Protein AF-0000000084853365 (afdb_homodimer)

Foldseek 3Di:
DPPPPLVPVVFAADDDDFPDKDAQCPVCVVVQCVVPQQFWFKKKKAQQVPRFMDIAIANGRNVVSVCLVDLVNLVVDPFQVSVSCNVPHSRRIMMTGRDTDDSVCRVVVSVVCVVHHDGSRPDDDPPVPVVPVPPPVVVVPVVPPPPPD/DPPPPLVPVVFAADDDDFPDKDAQCPVCVVVQCVVPQQFWFKKKKAQQVPRFMDIAIANGRNVVSVCLVDLVNLVVDPFQVSVSCNVPHSRRIMMTGRDTDDSVCRVVVSVVCVVHHDGSRPDDDPPVVVPPPPPPVVVVPVVPPVPPD

Radius of gyration: 23.4 Å; Cα contacts (8 Å, |Δi|>4): 459; chains: 2; bounding box: 97×52×67 Å

Structure (mmCIF, N/CA/C/O backbone):
data_AF-0000000084853365-model_v1
#
loop_
_entity.id
_entity.type
_entity.pdbx_description
1 polymer 'GIY-YIG domain-containing protein'
#
loop_
_atom_site.group_PDB
_atom_site.id
_atom_site.type_symbol
_atom_site.label_atom_id
_atom_site.label_alt_id
_atom_site.label_comp_id
_atom_site.label_asym_id
_atom_site.label_entity_id
_atom_site.label_seq_id
_atom_site.pdbx_PDB_ins_code
_atom_site.Cartn_x
_atom_site.Cartn_y
_atom_site.Cartn_z
_atom_site.occupancy
_atom_site.B_iso_or_equiv
_atom_site.auth_seq_id
_atom_site.auth_comp_id
_atom_site.auth_asym_id
_atom_site.auth_atom_id
_atom_site.pdbx_PDB_model_num
ATOM 1 N N . PHE A 1 1 ? -9.852 2.051 -31.844 1 16.89 1 PHE A N 1
ATOM 2 C CA . PHE A 1 1 ? -8.836 1.372 -31.047 1 16.89 1 PHE A CA 1
ATOM 3 C C . PHE A 1 1 ? -8.891 1.826 -29.594 1 16.89 1 PHE A C 1
ATOM 5 O O . PHE A 1 1 ? -8.641 2.994 -29.297 1 16.89 1 PHE A O 1
ATOM 12 N N . ILE A 1 2 ? -9.75 1.473 -28.922 1 21.12 2 ILE A N 1
ATOM 13 C CA . ILE A 1 2 ? -10.039 1.914 -27.562 1 21.12 2 ILE A CA 1
ATOM 14 C C . ILE A 1 2 ? -8.859 1.576 -26.641 1 21.12 2 ILE A C 1
ATOM 16 O O . ILE A 1 2 ? -8.406 0.43 -26.609 1 21.12 2 ILE A O 1
ATOM 20 N N . PHE A 1 3 ? -7.875 2.42 -26.578 1 24.09 3 PHE A N 1
ATOM 21 C CA . PHE A 1 3 ? -6.691 2.283 -25.734 1 24.09 3 PHE A CA 1
ATOM 22 C C . PHE A 1 3 ? -7.074 1.836 -24.328 1 24.09 3 PHE A C 1
ATOM 24 O O . PHE A 1 3 ? -7.836 2.52 -23.641 1 24.09 3 PHE A O 1
ATOM 31 N N . THR A 1 4 ? -7.422 0.733 -24.156 1 30.56 4 THR A N 1
ATOM 32 C CA . THR A 1 4 ? -7.609 0.099 -22.859 1 30.56 4 THR A CA 1
ATOM 33 C C . THR A 1 4 ? -6.465 0.449 -21.906 1 30.56 4 THR A C 1
ATOM 35 O O . THR A 1 4 ? -5.293 0.259 -22.25 1 30.56 4 THR A O 1
ATOM 38 N N . ARG A 1 5 ? -6.414 1.559 -21.344 1 34.78 5 ARG A N 1
ATOM 39 C CA . ARG A 1 5 ? -5.383 2.164 -20.5 1 34.78 5 ARG A CA 1
ATOM 40 C C . ARG A 1 5 ? -4.816 1.148 -19.516 1 34.78 5 ARG A C 1
ATOM 42 O O . ARG A 1 5 ? -5.41 0.898 -18.469 1 34.78 5 ARG A O 1
ATOM 49 N N . THR A 1 6 ? -4.555 -0.039 -19.891 1 41.97 6 THR A N 1
ATOM 50 C CA . THR A 1 6 ? -3.699 -0.925 -19.109 1 41.97 6 THR A CA 1
ATOM 51 C C . THR A 1 6 ? -2.475 -0.177 -18.594 1 41.97 6 THR A C 1
ATOM 53 O O . THR A 1 6 ? -1.728 0.417 -19.375 1 41.97 6 THR A O 1
ATOM 56 N N . LEU A 1 7 ? -2.508 0.49 -17.484 1 50.28 7 LEU A N 1
ATOM 57 C CA . LEU A 1 7 ? -1.458 1.306 -16.875 1 50.28 7 LEU A CA 1
ATOM 58 C C . LEU A 1 7 ? -0.099 0.627 -17.016 1 50.28 7 LEU A C 1
ATOM 60 O O . LEU A 1 7 ? 0.366 -0.032 -16.078 1 50.28 7 LEU A O 1
ATOM 64 N N . TYR A 1 8 ? 0.061 0.04 -18.078 1 59.66 8 TYR A N 1
ATOM 65 C CA . TYR A 1 8 ? 1.423 -0.448 -18.25 1 59.66 8 TYR A CA 1
ATOM 66 C C . TYR A 1 8 ? 2.416 0.707 -18.297 1 59.66 8 TYR A C 1
ATOM 68 O O . TYR A 1 8 ? 2.225 1.674 -19.031 1 59.66 8 TYR A O 1
ATOM 76 N N . ARG A 1 9 ? 3.248 0.714 -17.344 1 72.62 9 ARG A N 1
ATOM 77 C CA . ARG A 1 9 ? 4.234 1.779 -17.188 1 72.62 9 ARG A CA 1
ATOM 78 C C . ARG A 1 9 ? 5.406 1.577 -18.141 1 72.62 9 ARG A C 1
ATOM 80 O O . ARG A 1 9 ? 6.254 2.459 -18.297 1 72.62 9 ARG A O 1
ATOM 87 N N . GLY A 1 10 ? 5.371 0.436 -18.922 1 81.81 10 GLY A N 1
ATOM 88 C CA . GLY A 1 10 ? 6.426 0.167 -19.891 1 81.81 10 GLY A CA 1
ATOM 89 C C . GLY A 1 10 ? 7.727 -0.274 -19.25 1 81.81 10 GLY A C 1
ATOM 90 O O . GLY A 1 10 ? 8.789 -0.173 -19.859 1 81.81 10 GLY A O 1
ATOM 91 N N . LEU A 1 11 ? 7.684 -0.7 -18.047 1 88.38 11 LEU A N 1
ATOM 92 C CA . LEU A 1 11 ? 8.852 -1.206 -17.328 1 88.38 11 LEU A CA 1
ATOM 93 C C . LEU A 1 11 ? 9.055 -2.693 -17.594 1 88.38 11 LEU A C 1
ATOM 95 O O . LEU A 1 11 ? 8.125 -3.381 -18.031 1 88.38 11 LEU A O 1
ATOM 99 N N . PRO A 1 12 ? 10.266 -3.094 -17.438 1 93.19 12 PRO A N 1
ATOM 100 C CA . PRO A 1 12 ? 10.508 -4.523 -17.656 1 93.19 12 PRO A CA 1
ATOM 101 C C . PRO A 1 12 ? 9.883 -5.398 -16.578 1 93.19 12 PRO A C 1
ATOM 103 O O . PRO A 1 12 ? 9.602 -4.922 -15.469 1 93.19 12 PRO A O 1
ATOM 106 N N . LYS A 1 13 ? 9.719 -6.66 -16.891 1 93.62 13 LYS A N 1
ATOM 107 C CA . LYS A 1 13 ? 9.336 -7.648 -15.883 1 93.62 13 LYS A CA 1
ATOM 108 C C . LYS A 1 13 ? 10.508 -7.996 -14.969 1 93.62 13 LYS A C 1
ATOM 110 O O . LYS A 1 13 ? 11.672 -7.941 -15.391 1 93.62 13 LYS A O 1
ATOM 115 N N . LEU A 1 14 ? 10.188 -8.359 -13.789 1 95.38 14 LEU A N 1
ATOM 116 C CA . LEU A 1 14 ? 11.234 -8.727 -12.844 1 95.38 14 LEU A CA 1
ATOM 117 C C . LEU A 1 14 ? 11.727 -10.148 -13.094 1 95.38 14 LEU A C 1
ATOM 119 O O . LEU A 1 14 ? 10.938 -11.102 -13.031 1 95.38 14 LEU A O 1
ATOM 123 N N . THR A 1 15 ? 12.953 -10.195 -13.469 1 93.12 15 THR A N 1
ATOM 124 C CA . THR A 1 15 ? 13.594 -11.492 -13.617 1 93.12 15 THR A CA 1
ATOM 125 C C . THR A 1 15 ? 14.664 -11.695 -12.547 1 93.12 15 THR A C 1
ATOM 127 O O . THR A 1 15 ? 15.719 -11.055 -12.586 1 93.12 15 THR A O 1
ATOM 130 N N . ILE A 1 16 ? 14.383 -12.383 -11.508 1 92.75 16 ILE A N 1
ATOM 131 C CA . ILE A 1 16 ? 15.32 -12.625 -10.414 1 92.75 16 ILE A CA 1
ATOM 132 C C . ILE A 1 16 ? 15.07 -14.008 -9.82 1 92.75 16 ILE A C 1
ATOM 134 O O . ILE A 1 16 ? 14.039 -14.633 -10.078 1 92.75 16 ILE A O 1
ATOM 138 N N . THR A 1 17 ? 16.062 -14.438 -9.117 1 96.44 17 THR A N 1
ATOM 139 C CA . THR A 1 17 ? 15.844 -15.602 -8.273 1 96.44 17 THR A CA 1
ATOM 140 C C . THR A 1 17 ? 15.289 -15.188 -6.914 1 96.44 17 THR A C 1
ATOM 142 O O . THR A 1 17 ? 15.977 -14.531 -6.133 1 96.44 17 THR A O 1
ATOM 145 N N . PRO A 1 18 ? 14.141 -15.562 -6.586 1 98.44 18 PRO A N 1
ATOM 146 C CA . PRO A 1 18 ? 13.57 -15.188 -5.289 1 98.44 18 PRO A CA 1
ATOM 147 C C . PRO A 1 18 ? 14.273 -15.883 -4.121 1 98.44 18 PRO A C 1
ATOM 149 O O . PRO A 1 18 ? 14.93 -16.906 -4.309 1 98.44 18 PRO A O 1
ATOM 152 N N . ALA A 1 19 ? 14.195 -15.312 -2.93 1 98.75 19 ALA A N 1
ATOM 153 C CA . ALA A 1 19 ? 14.75 -15.938 -1.73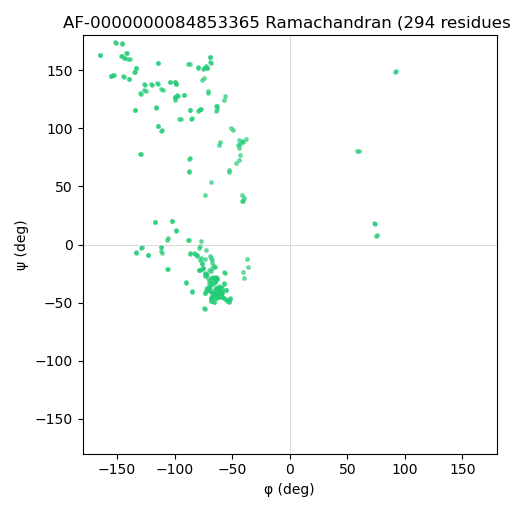 1 98.75 19 ALA A CA 1
ATOM 154 C C . ALA A 1 19 ? 14.086 -17.297 -1.465 1 98.75 19 ALA A C 1
ATOM 156 O O . ALA A 1 19 ? 14.758 -18.25 -1.095 1 98.75 19 ALA A O 1
ATOM 157 N N . VAL A 1 20 ? 12.781 -17.344 -1.597 1 98.75 20 VAL A N 1
ATOM 158 C CA . VAL A 1 20 ? 12.016 -18.578 -1.421 1 98.75 20 VAL A CA 1
ATOM 159 C C . VAL A 1 20 ? 10.844 -18.594 -2.4 1 98.75 20 VAL A C 1
ATOM 161 O O . VAL A 1 20 ? 10.25 -17.562 -2.691 1 98.75 20 VAL A O 1
ATOM 164 N N . SER A 1 21 ? 10.508 -19.75 -2.881 1 98.75 21 SER A N 1
ATOM 165 C CA . SER A 1 21 ? 9.359 -19.938 -3.77 1 98.75 21 SER A CA 1
ATOM 166 C C . SER A 1 21 ? 8.469 -21.078 -3.289 1 98.75 21 SER A C 1
ATOM 168 O O . SER A 1 21 ? 8.953 -22.156 -2.947 1 98.75 21 SER A O 1
ATOM 170 N N . TYR A 1 22 ? 7.188 -20.797 -3.201 1 98.88 22 TYR A N 1
ATOM 171 C CA . TYR A 1 22 ? 6.18 -21.797 -2.85 1 98.88 22 TYR A CA 1
ATOM 172 C C . TYR A 1 22 ? 5.227 -22.047 -4.012 1 98.88 22 TYR A C 1
ATOM 174 O O . TYR A 1 22 ? 4.32 -21.25 -4.262 1 98.88 22 TYR A O 1
ATOM 182 N N . LYS A 1 23 ? 5.473 -23.125 -4.664 1 98.06 23 LYS A N 1
ATOM 183 C CA . LYS A 1 23 ? 4.562 -23.5 -5.746 1 98.06 23 LYS A CA 1
ATOM 184 C C . LYS A 1 23 ? 3.25 -24.047 -5.199 1 98.06 23 LYS A C 1
ATOM 186 O O . LYS A 1 23 ? 3.242 -24.797 -4.223 1 98.06 23 LYS A O 1
ATOM 191 N N . ASN A 1 24 ? 2.105 -23.734 -5.879 1 98.69 24 ASN A N 1
ATOM 192 C CA . ASN A 1 24 ? 0.797 -24.156 -5.398 1 98.69 24 ASN A CA 1
ATOM 193 C C . ASN A 1 24 ? 0.521 -23.625 -3.99 1 98.69 24 ASN A C 1
ATOM 195 O O . ASN A 1 24 ? 0.655 -24.359 -3.012 1 98.69 24 ASN A O 1
ATOM 199 N N . ALA A 1 25 ? 0.117 -22.406 -3.871 1 98.81 25 ALA A N 1
ATOM 200 C CA . ALA A 1 25 ? -0.01 -21.688 -2.609 1 98.81 25 ALA A CA 1
ATOM 201 C C . ALA A 1 25 ? -1.14 -22.25 -1.758 1 98.81 25 ALA A C 1
ATOM 203 O O . ALA A 1 25 ? -1.281 -21.906 -0.584 1 98.81 25 ALA A O 1
ATOM 204 N N . LYS A 1 26 ? -1.938 -23.125 -2.348 1 98.81 26 LYS A N 1
ATOM 205 C CA . LYS A 1 26 ? -2.969 -23.797 -1.563 1 98.81 26 LYS A CA 1
ATOM 206 C C . LYS A 1 26 ? -2.363 -24.875 -0.663 1 98.81 26 LYS A C 1
ATOM 208 O O . LYS A 1 26 ? -2.547 -24.844 0.556 1 98.81 26 LYS A O 1
ATOM 213 N N . ILE A 1 27 ? -1.62 -25.797 -1.188 1 98.75 27 ILE A N 1
ATOM 214 C CA . ILE A 1 27 ? -1.099 -26.938 -0.432 1 98.75 27 ILE A CA 1
ATOM 215 C C . ILE A 1 27 ? 0.021 -26.469 0.495 1 98.75 27 ILE A C 1
ATOM 217 O O . ILE A 1 27 ? 0.234 -27.047 1.562 1 98.75 27 ILE A O 1
ATOM 221 N N . ASN A 1 28 ? 0.715 -25.344 0.14 1 98.81 28 ASN A N 1
ATOM 222 C CA . ASN A 1 28 ? 1.853 -24.891 0.928 1 98.81 28 ASN A CA 1
ATOM 223 C C . ASN A 1 28 ? 1.453 -23.766 1.887 1 98.81 28 ASN A C 1
ATOM 225 O O . ASN A 1 28 ? 2.314 -23.078 2.428 1 98.81 28 ASN A O 1
ATOM 229 N N . LYS A 1 29 ? 0.183 -23.562 2.053 1 98.75 29 LYS A N 1
ATOM 230 C CA . LYS A 1 29 ? -0.298 -22.5 2.926 1 98.75 29 LYS A CA 1
ATOM 231 C C . LYS A 1 29 ? 0.339 -22.594 4.309 1 98.75 29 LYS A C 1
ATOM 233 O O . LYS A 1 29 ? 0.881 -21.609 4.816 1 98.75 29 LYS A O 1
ATOM 238 N N . SER A 1 30 ? 0.306 -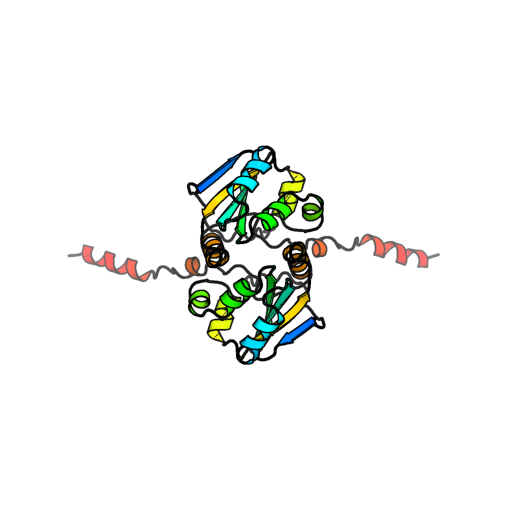23.766 4.859 1 98.62 30 SER A N 1
ATOM 239 C CA . SER A 1 30 ? 0.821 -23.953 6.211 1 98.62 30 SER A CA 1
ATOM 240 C C . SER A 1 30 ? 2.311 -23.625 6.285 1 98.62 30 SER A C 1
ATOM 242 O O . SER A 1 30 ? 2.77 -23.016 7.246 1 98.62 30 SER A O 1
ATOM 244 N N . LEU A 1 31 ? 3.018 -24.062 5.301 1 98.69 31 LEU A N 1
ATOM 245 C CA . LEU A 1 31 ? 4.457 -23.828 5.246 1 98.69 31 LEU A CA 1
ATOM 246 C C . LEU A 1 31 ? 4.754 -22.328 5.074 1 98.69 31 LEU A C 1
ATOM 248 O O . LEU A 1 31 ? 5.688 -21.812 5.684 1 98.69 31 LEU A O 1
ATOM 252 N N . ILE A 1 32 ? 4.004 -21.672 4.246 1 98.81 32 ILE A N 1
ATOM 253 C CA . ILE A 1 32 ? 4.152 -20.234 4.02 1 98.81 32 ILE A CA 1
ATOM 254 C C . ILE A 1 32 ? 4.02 -19.484 5.348 1 98.81 32 ILE A C 1
ATOM 256 O O . ILE A 1 32 ? 4.852 -18.641 5.672 1 98.81 32 ILE A O 1
ATOM 260 N N . PHE A 1 33 ? 3.002 -19.844 6.121 1 98.62 33 PHE A N 1
ATOM 261 C CA . PHE A 1 33 ? 2.777 -19.203 7.406 1 98.62 33 PHE A CA 1
ATOM 262 C C . PHE A 1 33 ? 3.887 -19.562 8.391 1 98.62 33 PHE A C 1
ATOM 264 O O . PHE A 1 33 ? 4.477 -18.672 9.008 1 98.62 33 PHE A O 1
ATOM 271 N N . LYS A 1 34 ? 4.18 -20.797 8.484 1 98.44 34 LYS A N 1
ATOM 272 C CA . LYS A 1 34 ? 5.156 -21.281 9.453 1 98.44 34 LYS A CA 1
ATOM 273 C C . LYS A 1 34 ? 6.52 -20.625 9.227 1 98.44 34 LYS A C 1
ATOM 275 O O . LYS A 1 34 ? 7.172 -20.188 10.18 1 98.44 34 LYS A O 1
ATOM 280 N N . ASP A 1 35 ? 6.898 -20.484 7.996 1 98.44 35 ASP A N 1
ATOM 281 C CA . ASP A 1 35 ? 8.234 -20.031 7.648 1 98.44 35 ASP A CA 1
ATOM 282 C C . ASP A 1 35 ? 8.359 -18.516 7.824 1 98.44 35 ASP A C 1
ATOM 284 O O . ASP A 1 35 ? 9.461 -17.984 7.977 1 98.44 35 ASP A O 1
ATOM 288 N N . ASN A 1 36 ? 7.145 -17.781 7.809 1 98.19 36 ASN A N 1
ATOM 289 C CA . ASN A 1 36 ? 7.305 -16.359 7.523 1 98.19 36 ASN A CA 1
ATOM 290 C C . ASN A 1 36 ? 6.508 -15.508 8.5 1 98.19 36 ASN A C 1
ATOM 292 O O . ASN A 1 36 ? 6.637 -14.281 8.5 1 98.19 36 ASN A O 1
ATOM 296 N N . LYS A 1 37 ? 5.711 -15.984 9.359 1 96.06 37 LYS A N 1
ATOM 297 C CA . LYS A 1 37 ? 4.688 -15.266 10.109 1 96.06 37 LYS A CA 1
ATOM 298 C C . LYS A 1 37 ? 5.289 -14.117 10.906 1 96.06 37 LYS A C 1
ATOM 300 O O . LYS A 1 37 ? 4.602 -13.141 11.211 1 96.06 37 LYS A O 1
ATOM 305 N N . ASP A 1 38 ? 6.598 -14.094 11.281 1 95.81 38 ASP A N 1
ATOM 306 C CA . ASP A 1 38 ? 7.199 -13.047 12.102 1 95.81 38 ASP A CA 1
ATOM 307 C C . ASP A 1 38 ? 8.281 -12.305 11.336 1 95.81 38 ASP A C 1
ATOM 309 O O . ASP A 1 38 ? 9.172 -11.695 11.938 1 95.81 38 ASP A O 1
ATOM 313 N N . LYS A 1 39 ? 8.25 -12.398 10.055 1 97.44 39 LYS A N 1
ATOM 314 C CA . LYS A 1 39 ? 9.305 -11.805 9.234 1 97.44 39 LYS A CA 1
ATOM 315 C C . LYS A 1 39 ? 8.758 -10.672 8.367 1 97.44 39 LYS A C 1
ATOM 317 O O . LYS A 1 39 ? 7.543 -10.539 8.211 1 97.44 39 LYS A O 1
ATOM 322 N N . ALA A 1 40 ? 9.633 -9.805 7.996 1 97.19 40 ALA A N 1
ATOM 323 C CA . ALA A 1 40 ? 9.344 -8.766 7.008 1 97.19 40 ALA A CA 1
ATOM 324 C C . ALA A 1 40 ? 9.977 -9.109 5.66 1 97.19 40 ALA A C 1
ATOM 326 O O . ALA A 1 40 ? 11.102 -9.609 5.602 1 97.19 40 ALA A O 1
ATOM 327 N N . PHE A 1 41 ? 9.211 -8.836 4.566 1 98.56 41 PHE A N 1
ATOM 328 C CA . PHE A 1 41 ? 9.734 -9.219 3.262 1 98.56 41 PHE A CA 1
ATOM 329 C C . PHE A 1 41 ? 8.961 -8.523 2.145 1 98.56 41 PHE A C 1
ATOM 331 O O . PHE A 1 41 ? 7.879 -7.988 2.377 1 98.56 41 PHE A O 1
ATOM 338 N N . VAL A 1 42 ? 9.547 -8.516 1.013 1 98.5 42 VAL A N 1
ATOM 339 C CA . VAL A 1 42 ? 8.898 -8.195 -0.255 1 98.5 42 VAL A CA 1
ATOM 340 C C . VAL A 1 42 ? 8.531 -9.484 -0.99 1 98.5 42 VAL A C 1
ATOM 342 O O . VAL A 1 42 ? 9.328 -10.422 -1.033 1 98.5 42 VAL A O 1
ATOM 345 N N . TYR A 1 43 ? 7.348 -9.453 -1.555 1 98.81 43 TYR A N 1
ATOM 346 C CA . TYR A 1 43 ? 6.855 -10.711 -2.107 1 98.81 43 TYR A CA 1
ATOM 347 C C . TYR A 1 43 ? 6.102 -10.477 -3.412 1 98.81 43 TYR A C 1
ATOM 349 O O . TYR A 1 43 ? 5.754 -9.344 -3.738 1 98.81 43 TYR A O 1
ATOM 357 N N . ARG A 1 44 ? 5.902 -11.555 -4.117 1 98.56 44 ARG A N 1
ATOM 358 C CA . ARG A 1 44 ? 5.012 -11.484 -5.27 1 98.56 44 ARG A CA 1
ATOM 359 C C . ARG A 1 44 ? 4.137 -12.727 -5.359 1 98.56 44 ARG A C 1
ATOM 361 O O . ARG A 1 44 ? 4.531 -13.805 -4.918 1 98.56 44 ARG A O 1
ATOM 368 N N . TRP A 1 45 ? 2.916 -12.531 -5.754 1 98.75 45 TRP A N 1
ATOM 369 C CA . TRP A 1 45 ? 2 -13.57 -6.227 1 98.75 45 TRP A CA 1
ATOM 370 C C . TRP A 1 45 ? 2.09 -13.719 -7.742 1 98.75 45 TRP A C 1
ATOM 372 O O . TRP A 1 45 ? 2.023 -12.734 -8.477 1 98.75 45 TRP A O 1
ATOM 382 N N . ILE A 1 46 ? 2.279 -14.906 -8.211 1 98.69 46 ILE A N 1
ATOM 383 C CA . ILE A 1 46 ? 2.35 -15.18 -9.641 1 98.69 46 ILE A CA 1
ATOM 384 C C . ILE A 1 46 ? 1.186 -16.078 -10.055 1 98.69 46 ILE A C 1
ATOM 386 O O . ILE A 1 46 ? 1.027 -17.172 -9.531 1 98.69 46 ILE A O 1
ATOM 390 N N . ASN A 1 47 ? 0.369 -15.539 -10.914 1 98.81 47 ASN A N 1
ATOM 391 C CA . ASN A 1 47 ? -0.716 -16.328 -11.492 1 98.81 47 ASN A CA 1
ATOM 392 C C . ASN A 1 47 ? -0.21 -17.266 -12.586 1 98.81 47 ASN A C 1
ATOM 394 O O . ASN A 1 47 ? 0.235 -16.812 -13.641 1 98.81 47 ASN A O 1
ATOM 398 N N . MET A 1 48 ? -0.35 -18.469 -12.359 1 98.69 48 MET A N 1
ATOM 399 C CA . MET A 1 48 ? 0.239 -19.453 -13.266 1 98.69 48 MET A CA 1
ATOM 400 C C . MET A 1 48 ? -0.667 -19.688 -14.461 1 98.69 48 MET A C 1
ATOM 402 O O . MET A 1 48 ? -0.27 -20.359 -15.422 1 98.69 48 MET A O 1
ATOM 406 N N . ILE A 1 49 ? -1.837 -19.141 -14.438 1 98.62 49 ILE A N 1
ATOM 407 C CA . ILE A 1 49 ? -2.777 -19.281 -15.539 1 98.62 49 ILE A CA 1
ATOM 408 C C . ILE A 1 49 ? -2.494 -18.234 -16.609 1 98.62 49 ILE A C 1
ATOM 410 O O . ILE A 1 49 ? -2.471 -18.531 -17.797 1 98.62 49 ILE A O 1
ATOM 414 N N . ASN A 1 50 ? -2.178 -16.984 -16.219 1 97.88 50 ASN A N 1
ATOM 415 C CA . ASN A 1 50 ? -2.033 -15.898 -17.203 1 97.88 50 ASN A CA 1
ATOM 416 C C . ASN A 1 50 ? -0.703 -15.172 -17.031 1 97.88 50 ASN A C 1
ATOM 418 O O . ASN A 1 50 ? -0.445 -14.18 -17.719 1 97.88 50 ASN A O 1
ATOM 422 N N . ALA A 1 51 ? 0.084 -15.555 -16.047 1 97.31 51 ALA A N 1
ATOM 423 C CA . ALA A 1 51 ? 1.453 -15.102 -15.828 1 97.31 51 ALA A CA 1
ATOM 424 C C . ALA A 1 51 ? 1.473 -13.68 -15.273 1 97.31 51 ALA A C 1
ATOM 426 O O . ALA A 1 51 ? 2.537 -13.062 -15.148 1 97.31 51 ALA A O 1
ATOM 427 N N . LYS A 1 52 ? 0.298 -13.164 -14.938 1 97.38 52 LYS A N 1
ATOM 428 C CA . LYS A 1 52 ? 0.26 -11.852 -14.305 1 97.38 52 LYS A CA 1
ATOM 429 C C . LYS A 1 52 ? 0.766 -11.914 -12.867 1 97.38 52 LYS A C 1
ATOM 431 O O . LYS A 1 52 ? 0.671 -12.961 -12.219 1 97.38 52 LYS A O 1
ATOM 436 N N . GLU A 1 53 ? 1.304 -10.734 -12.406 1 97.88 53 GLU A N 1
ATOM 437 C CA . GLU A 1 53 ? 1.947 -10.758 -11.094 1 97.88 53 GLU A CA 1
ATOM 438 C C . GLU A 1 53 ? 1.493 -9.578 -10.234 1 97.88 53 GLU A C 1
ATOM 440 O O . GLU A 1 53 ? 1.121 -8.523 -10.766 1 97.88 53 GLU A O 1
ATOM 445 N N . TYR A 1 54 ? 1.557 -9.875 -8.961 1 97.62 54 TYR A N 1
ATOM 446 C CA . TYR A 1 54 ? 1.353 -8.844 -7.945 1 97.62 54 TYR A CA 1
ATOM 447 C C . TYR A 1 54 ? 2.582 -8.703 -7.059 1 97.62 54 TYR A C 1
ATOM 449 O O . TYR A 1 54 ? 3.184 -9.695 -6.656 1 97.62 54 TYR A O 1
ATOM 457 N N . LEU A 1 55 ? 2.928 -7.477 -6.781 1 97.62 55 LEU A N 1
ATOM 458 C CA . LEU A 1 55 ? 4.012 -7.16 -5.855 1 97.62 55 LEU A CA 1
ATOM 459 C C . LEU A 1 55 ? 3.469 -6.543 -4.574 1 97.62 55 LEU A C 1
ATOM 461 O O . LEU A 1 55 ? 2.619 -5.648 -4.621 1 97.62 55 LEU A O 1
ATOM 465 N N . GLY A 1 56 ? 3.963 -7.051 -3.434 1 96.5 56 GLY A N 1
ATOM 466 C CA . GLY A 1 56 ? 3.662 -6.453 -2.141 1 96.5 56 GLY A CA 1
ATOM 467 C C . GLY A 1 56 ? 4.812 -6.551 -1.157 1 96.5 56 GLY A C 1
ATOM 468 O O . GLY A 1 56 ? 5.867 -7.102 -1.478 1 96.5 56 GLY A O 1
ATOM 469 N N . SER A 1 57 ? 4.633 -5.879 -0.033 1 96.31 57 SER A N 1
ATOM 470 C CA . SER A 1 57 ? 5.539 -6.004 1.104 1 96.31 57 SER A CA 1
ATOM 471 C C . SER A 1 57 ? 4.77 -6.043 2.422 1 96.31 57 SER A C 1
ATOM 473 O O . SER A 1 57 ? 3.588 -5.699 2.467 1 96.31 57 SER A O 1
ATOM 475 N N . THR A 1 58 ? 5.43 -6.566 3.416 1 94.38 58 THR A N 1
ATOM 476 C CA . THR A 1 58 ? 4.797 -6.605 4.727 1 94.38 58 THR A CA 1
ATOM 477 C C . THR A 1 58 ? 5.844 -6.598 5.836 1 94.38 58 THR A C 1
ATOM 479 O O . THR A 1 58 ? 6.953 -7.105 5.656 1 94.38 58 THR A O 1
ATOM 482 N N . SER A 1 59 ? 5.473 -5.945 6.926 1 91.75 59 SER A N 1
ATOM 483 C CA . SER A 1 59 ? 6.199 -6.039 8.188 1 91.75 59 SER A CA 1
ATOM 484 C C . SER A 1 59 ? 5.375 -6.762 9.25 1 91.75 59 SER A C 1
ATOM 486 O O . SER A 1 59 ? 5.789 -6.859 10.406 1 91.75 59 SER A O 1
ATOM 488 N N . ASN A 1 60 ? 4.254 -7.121 8.93 1 88.5 60 ASN A N 1
ATOM 489 C CA . ASN A 1 60 ? 3.324 -7.941 9.703 1 88.5 60 ASN A CA 1
ATOM 490 C C . ASN A 1 60 ? 2.777 -9.102 8.867 1 88.5 60 ASN A C 1
ATOM 492 O O . ASN A 1 60 ? 1.611 -9.086 8.469 1 88.5 60 ASN A O 1
ATOM 496 N N . ALA A 1 61 ? 3.59 -10.094 8.734 1 95 61 ALA A N 1
ATOM 497 C CA . ALA A 1 61 ? 3.344 -11.141 7.742 1 95 61 ALA A CA 1
ATOM 498 C C . ALA A 1 61 ? 2.107 -11.953 8.102 1 95 61 ALA A C 1
ATOM 500 O O . ALA A 1 61 ? 1.287 -12.273 7.238 1 95 61 ALA A O 1
ATOM 501 N N . LYS A 1 62 ? 2.027 -12.305 9.383 1 94.69 62 LYS A N 1
ATOM 502 C CA . LYS A 1 62 ? 0.892 -13.125 9.805 1 94.69 62 LYS A CA 1
ATOM 503 C C . LYS A 1 62 ? -0.429 -12.477 9.398 1 94.69 62 LYS A C 1
ATOM 505 O O . LYS A 1 62 ? -1.285 -13.125 8.797 1 94.69 62 LYS A O 1
ATOM 510 N N . LYS A 1 63 ? -0.596 -11.258 9.648 1 91.69 63 LYS A N 1
ATOM 511 C CA . LYS A 1 63 ? -1.814 -10.523 9.328 1 91.69 63 LYS A CA 1
ATOM 512 C C . LYS A 1 63 ? -2.004 -10.398 7.82 1 91.69 63 LYS A C 1
ATOM 514 O O . LYS A 1 63 ? -3.105 -10.617 7.309 1 91.69 63 LYS A O 1
ATOM 519 N N . ARG A 1 64 ? -0.959 -10.055 7.125 1 93.44 64 ARG A N 1
ATOM 520 C CA . ARG A 1 64 ? -1.028 -9.867 5.68 1 93.44 64 ARG A CA 1
ATOM 521 C C . ARG A 1 64 ? -1.391 -11.172 4.973 1 93.44 64 ARG A C 1
ATOM 523 O O . ARG A 1 64 ? -2.258 -11.188 4.098 1 93.44 64 ARG A O 1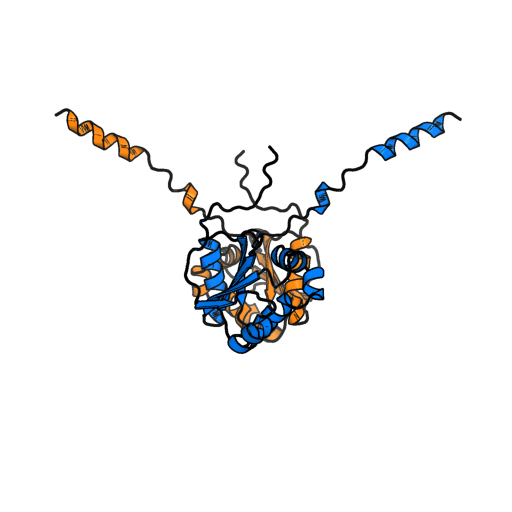
ATOM 530 N N . LEU A 1 65 ? -0.746 -12.258 5.359 1 97.19 65 LEU A N 1
ATOM 531 C CA . LEU A 1 65 ? -1.024 -13.555 4.754 1 97.19 65 LEU A CA 1
ATOM 532 C C . LEU A 1 65 ? -2.463 -13.984 5.023 1 97.19 65 LEU A C 1
ATOM 534 O O . LEU A 1 65 ? -3.123 -14.547 4.148 1 97.19 65 LEU A O 1
ATOM 538 N N . ASN A 1 66 ? -2.951 -13.711 6.164 1 96.06 66 ASN A N 1
ATOM 539 C CA . ASN A 1 66 ? -4.332 -14.031 6.5 1 96.06 66 ASN A CA 1
ATOM 540 C C . ASN A 1 66 ? -5.316 -13.359 5.551 1 96.06 66 ASN A C 1
ATOM 542 O O . ASN A 1 66 ? -6.34 -13.938 5.191 1 96.06 66 ASN A O 1
ATOM 546 N N . THR A 1 67 ? -5.051 -12.172 5.137 1 94.31 67 THR A N 1
ATOM 547 C CA . THR A 1 67 ? -5.93 -11.453 4.223 1 94.31 67 THR A CA 1
ATOM 548 C C . THR A 1 67 ? -6.051 -12.195 2.896 1 94.31 67 THR A C 1
ATOM 550 O O . THR A 1 67 ? -7.148 -12.312 2.342 1 94.31 67 THR A O 1
ATOM 553 N N . TYR A 1 68 ? -4.965 -12.766 2.457 1 97.44 68 TYR A N 1
ATOM 554 C CA . TYR A 1 68 ? -4.949 -13.453 1.169 1 97.44 68 TYR A CA 1
ATOM 555 C C . TYR A 1 68 ? -5.695 -14.773 1.248 1 97.44 68 TYR A C 1
ATOM 557 O O . TYR A 1 68 ? -6.152 -15.305 0.23 1 97.44 68 TYR A O 1
ATOM 565 N N . TYR A 1 69 ? -5.777 -15.297 2.412 1 98.12 69 TYR A N 1
ATOM 566 C CA . TYR A 1 69 ? -6.359 -16.625 2.535 1 98.12 69 TYR A CA 1
ATOM 567 C C . TYR A 1 69 ? -7.754 -16.547 3.145 1 98.12 69 TYR A C 1
ATOM 569 O O . TYR A 1 69 ? -8.383 -17.578 3.408 1 98.12 69 TYR A O 1
ATOM 577 N N . ASN A 1 70 ? -8.234 -15.406 3.371 1 96.75 70 ASN A N 1
ATOM 578 C CA . ASN A 1 70 ? -9.602 -15.188 3.836 1 96.75 70 ASN A CA 1
ATOM 579 C C . ASN A 1 70 ? -10.555 -14.906 2.674 1 96.75 70 ASN A C 1
ATOM 581 O O . ASN A 1 70 ? -10.531 -13.812 2.105 1 96.75 70 ASN A O 1
ATOM 585 N N . LEU A 1 71 ? -11.398 -15.836 2.352 1 96.25 71 LEU A N 1
ATOM 586 C CA . LEU A 1 71 ? -12.266 -15.758 1.18 1 96.25 71 LEU A CA 1
ATOM 587 C C . LEU A 1 71 ? -13.242 -14.594 1.302 1 96.25 71 LEU A C 1
ATOM 589 O O . LEU A 1 71 ? -13.586 -13.953 0.302 1 96.25 71 LEU A O 1
ATOM 593 N N . LYS A 1 72 ? -13.703 -14.359 2.455 1 95.25 72 LYS A N 1
ATOM 594 C CA . LYS A 1 72 ? -14.609 -13.234 2.674 1 95.25 72 LYS A CA 1
ATOM 595 C C . LYS A 1 72 ? -13.93 -11.906 2.361 1 95.25 72 LYS A C 1
ATOM 597 O O . LYS A 1 72 ? -14.508 -11.047 1.696 1 95.25 72 LYS A O 1
ATOM 602 N N . THR A 1 73 ? -12.75 -11.836 2.83 1 94.31 73 THR A N 1
ATOM 603 C CA . THR A 1 73 ? -11.961 -10.633 2.568 1 94.31 73 THR A CA 1
ATOM 604 C C . THR A 1 73 ? -11.711 -10.469 1.073 1 94.31 73 THR A C 1
ATOM 606 O O . THR A 1 73 ? -11.898 -9.383 0.525 1 94.31 73 THR A O 1
ATOM 609 N N . LEU A 1 74 ? -11.375 -11.547 0.422 1 96.06 74 LEU A N 1
ATOM 610 C CA . LEU A 1 74 ? -11.094 -11.516 -1.009 1 96.06 74 LEU A CA 1
ATOM 611 C C . LEU A 1 74 ? -12.328 -11.07 -1.792 1 96.06 74 LEU A C 1
ATOM 613 O O . LEU A 1 74 ? -12.211 -10.336 -2.777 1 96.06 74 LEU A O 1
ATOM 617 N N . GLY A 1 75 ? -13.406 -11.461 -1.395 1 95.69 75 GLY A N 1
ATOM 618 C CA . GLY A 1 75 ? -14.641 -11.148 -2.094 1 95.69 75 GLY A CA 1
ATOM 619 C C . GLY A 1 75 ? -15.148 -9.75 -1.812 1 95.69 75 GLY A C 1
ATOM 620 O O . GLY A 1 75 ? -15.898 -9.18 -2.615 1 95.69 75 GLY A O 1
ATOM 621 N N . LYS A 1 76 ? -14.742 -9.203 -0.738 1 94.31 76 LYS A N 1
ATOM 622 C CA . LYS A 1 76 ? -15.258 -7.918 -0.278 1 94.31 76 LYS A CA 1
ATOM 623 C C . LYS A 1 76 ? -14.43 -6.766 -0.834 1 94.31 76 LYS A C 1
ATOM 625 O O . LYS A 1 76 ? -14.961 -5.699 -1.144 1 94.31 76 LYS A O 1
ATOM 630 N N . ILE A 1 77 ? -13.164 -7.023 -1.006 1 92.25 77 ILE A N 1
ATOM 631 C CA . ILE A 1 77 ? -12.227 -5.969 -1.397 1 92.25 77 ILE A CA 1
ATOM 632 C C . ILE A 1 77 ? -11.969 -6.043 -2.9 1 92.25 77 ILE A C 1
ATOM 634 O O . ILE A 1 77 ? -11.609 -7.102 -3.422 1 92.25 77 ILE A O 1
ATOM 638 N N . ASN A 1 78 ? -12.164 -4.902 -3.566 1 89.62 78 ASN A N 1
ATOM 639 C CA . ASN A 1 78 ? -11.992 -4.863 -5.016 1 89.62 78 ASN A CA 1
ATOM 640 C C . ASN A 1 78 ? -10.539 -4.578 -5.395 1 89.62 78 ASN A C 1
ATOM 642 O O . ASN A 1 78 ? -10.219 -3.475 -5.844 1 89.62 78 ASN A O 1
ATOM 646 N N . MET A 1 79 ? -9.742 -5.496 -5.23 1 92.56 79 MET A N 1
ATOM 647 C CA . MET A 1 79 ? -8.359 -5.449 -5.691 1 92.56 79 MET A CA 1
ATOM 648 C C . MET A 1 79 ? -8.109 -6.496 -6.773 1 92.56 79 MET A C 1
ATOM 650 O O . MET A 1 79 ? -8.555 -7.641 -6.648 1 92.56 79 MET A O 1
ATOM 654 N N . PRO A 1 80 ? -7.387 -6.113 -7.785 1 94.25 80 PRO A N 1
ATOM 655 C CA . PRO A 1 80 ? -7.164 -7.039 -8.898 1 94.25 80 PRO A CA 1
ATOM 656 C C . PRO A 1 80 ? -6.57 -8.375 -8.445 1 94.25 80 PRO A C 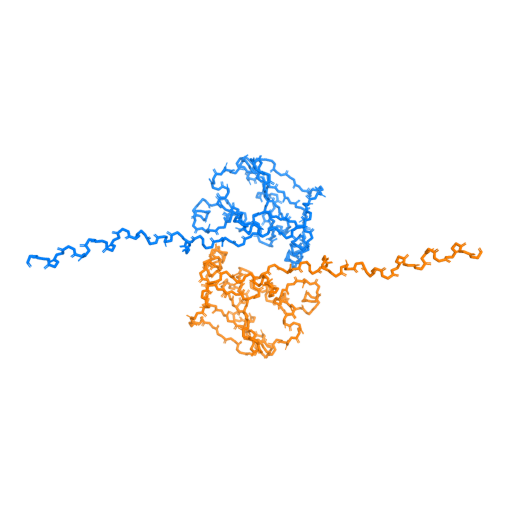1
ATOM 658 O O . PRO A 1 80 ? -7.012 -9.438 -8.898 1 94.25 80 PRO A O 1
ATOM 661 N N . ILE A 1 81 ? -5.641 -8.352 -7.48 1 97.06 81 ILE A N 1
ATOM 662 C CA . ILE A 1 81 ? -5 -9.594 -7.055 1 97.06 81 ILE A CA 1
ATOM 663 C C . ILE A 1 81 ? -5.988 -10.43 -6.246 1 97.06 81 ILE A C 1
ATOM 665 O O . ILE A 1 81 ? -6.02 -11.656 -6.375 1 97.06 81 ILE A O 1
ATOM 669 N N . TYR A 1 82 ? -6.762 -9.836 -5.438 1 97.12 82 TYR A N 1
ATOM 670 C CA . TYR A 1 82 ? -7.766 -10.586 -4.684 1 97.12 82 TYR A CA 1
ATOM 671 C C . TYR A 1 82 ? -8.781 -11.227 -5.613 1 97.12 82 TYR A C 1
ATOM 673 O O . TYR A 1 82 ? -9.086 -12.414 -5.488 1 97.12 82 TYR A O 1
ATOM 681 N N . ASN A 1 83 ? -9.211 -10.414 -6.59 1 97 83 ASN A N 1
ATOM 682 C CA . ASN A 1 83 ? -10.148 -10.93 -7.586 1 97 83 ASN A CA 1
ATOM 683 C C . ASN A 1 83 ? -9.562 -12.117 -8.352 1 97 83 ASN A C 1
ATOM 685 O O . ASN A 1 83 ? -10.258 -13.094 -8.609 1 97 83 ASN A O 1
ATOM 689 N N . ALA A 1 84 ? -8.328 -11.992 -8.68 1 98.12 84 ALA A N 1
ATOM 690 C CA . ALA A 1 84 ? -7.66 -13.047 -9.438 1 98.12 84 ALA A CA 1
ATOM 691 C C . ALA A 1 84 ? -7.555 -14.328 -8.609 1 98.12 84 ALA A C 1
ATOM 693 O O . ALA A 1 84 ? -7.793 -15.422 -9.117 1 98.12 84 ALA A O 1
ATOM 694 N N . ILE A 1 85 ? -7.203 -14.211 -7.316 1 98.62 85 ILE A N 1
ATOM 695 C CA . ILE A 1 85 ? -7.09 -15.375 -6.441 1 98.62 85 ILE A CA 1
ATOM 696 C C . ILE A 1 85 ? -8.453 -16.031 -6.277 1 98.62 85 ILE A C 1
ATOM 698 O O . ILE A 1 85 ? -8.57 -17.266 -6.328 1 98.62 85 ILE A O 1
ATOM 702 N N . LEU A 1 86 ? -9.445 -15.258 -6.156 1 98.12 86 LEU A N 1
ATOM 703 C CA . LEU A 1 86 ? -10.805 -15.773 -6.035 1 98.12 86 LEU A CA 1
ATOM 704 C C . LEU A 1 86 ? -11.227 -16.516 -7.301 1 98.12 86 LEU A C 1
ATOM 706 O O . LEU A 1 86 ? -11.828 -17.578 -7.23 1 98.12 86 LEU A O 1
ATOM 710 N N . LYS A 1 87 ? -10.859 -15.938 -8.367 1 98.19 87 LYS A N 1
ATOM 711 C CA . LYS A 1 87 ? -11.281 -16.453 -9.664 1 98.19 87 LYS A CA 1
ATOM 712 C C . LYS A 1 87 ? -10.531 -17.734 -10.016 1 98.19 87 LYS A C 1
ATOM 714 O O . LYS A 1 87 ? -11.125 -18.703 -10.484 1 98.19 87 LYS A O 1
ATOM 719 N N . HIS A 1 88 ? -9.273 -17.75 -9.75 1 98.69 88 HIS A N 1
ATOM 720 C CA . HIS A 1 88 ? -8.438 -18.812 -10.305 1 98.69 88 HIS A CA 1
ATOM 721 C C . HIS A 1 88 ? -8.047 -19.828 -9.234 1 98.69 88 HIS A C 1
ATOM 723 O O . HIS A 1 88 ? -7.613 -20.938 -9.555 1 98.69 88 HIS A O 1
ATOM 729 N N . GLY A 1 89 ? -8.117 -19.406 -7.938 1 98.69 89 GLY A N 1
ATOM 730 C CA . GLY A 1 89 ? -7.785 -20.328 -6.855 1 98.69 89 GLY A CA 1
ATOM 731 C C . GLY A 1 89 ? -6.328 -20.25 -6.441 1 98.69 89 GLY A C 1
ATOM 732 O O . GLY A 1 89 ? -5.441 -20.109 -7.289 1 98.69 89 GLY A O 1
ATOM 733 N N . HIS A 1 90 ? -6.039 -20.516 -5.145 1 98.88 90 HIS A N 1
ATOM 734 C CA . HIS A 1 90 ? -4.688 -20.453 -4.598 1 98.88 90 HIS A CA 1
ATOM 735 C C . HIS A 1 90 ? -3.783 -21.5 -5.234 1 98.88 90 HIS A C 1
ATOM 737 O O . HIS A 1 90 ? -2.57 -21.297 -5.328 1 98.88 90 HIS A O 1
ATOM 743 N N . GLU A 1 91 ? -4.391 -22.625 -5.68 1 98.81 91 GLU A N 1
ATOM 744 C CA . GLU A 1 91 ? -3.607 -23.703 -6.27 1 98.81 91 GLU A CA 1
ATOM 745 C C . GLU A 1 91 ? -2.959 -23.266 -7.578 1 98.81 91 GLU A C 1
ATOM 747 O O . GLU A 1 91 ? -2.004 -23.891 -8.047 1 98.81 91 GLU A O 1
ATOM 752 N N . ASN A 1 92 ? -3.465 -22.219 -8.148 1 98.88 92 ASN A N 1
ATOM 753 C CA . ASN A 1 92 ? -2.936 -21.719 -9.414 1 98.88 92 ASN A CA 1
ATOM 754 C C . ASN A 1 92 ? -2.047 -20.5 -9.203 1 98.88 92 ASN A C 1
ATOM 756 O O . ASN A 1 92 ? -1.803 -19.734 -10.141 1 98.88 92 ASN A O 1
ATOM 760 N N . PHE A 1 93 ? -1.568 -20.344 -7.988 1 98.94 93 PHE A N 1
ATOM 761 C CA . PHE A 1 93 ? -0.651 -19.25 -7.691 1 98.94 93 PHE A CA 1
ATOM 762 C C . PHE A 1 93 ? 0.628 -19.766 -7.051 1 98.94 93 PHE A C 1
ATOM 764 O O . PHE A 1 93 ? 0.584 -20.672 -6.219 1 98.94 93 PHE A O 1
ATOM 771 N N . THR A 1 94 ? 1.707 -19.203 -7.508 1 98.88 94 THR A N 1
ATOM 772 C CA . THR A 1 94 ? 2.979 -19.312 -6.797 1 98.88 94 THR A CA 1
ATOM 773 C C . THR A 1 94 ? 3.221 -18.078 -5.934 1 98.88 94 THR A C 1
ATOM 775 O O . THR A 1 94 ? 2.994 -16.953 -6.375 1 98.88 94 THR A O 1
ATOM 778 N N . PHE A 1 95 ? 3.518 -18.344 -4.641 1 98.88 95 PHE A N 1
ATOM 779 C CA . PHE A 1 95 ? 3.91 -17.266 -3.736 1 98.88 95 PHE A CA 1
ATOM 780 C C . PHE A 1 95 ? 5.426 -17.219 -3.574 1 98.88 95 PHE A C 1
ATOM 782 O O . PHE A 1 95 ? 6.051 -18.234 -3.262 1 98.88 95 PHE A O 1
ATOM 789 N N . GLU A 1 96 ? 6.023 -16.047 -3.85 1 98.88 96 GLU A N 1
ATOM 790 C CA . GLU A 1 96 ? 7.473 -15.93 -3.748 1 98.88 96 GLU A CA 1
ATOM 791 C C . GLU A 1 96 ? 7.879 -14.789 -2.824 1 98.88 96 GLU A C 1
ATOM 793 O O . GLU A 1 96 ? 7.324 -13.688 -2.908 1 98.88 96 GLU A O 1
ATOM 798 N N . ILE A 1 97 ? 8.789 -15.133 -1.946 1 98.88 97 ILE A N 1
ATOM 799 C CA . ILE A 1 97 ? 9.508 -14.078 -1.244 1 98.88 97 ILE A CA 1
ATOM 800 C C . ILE A 1 97 ? 10.695 -13.617 -2.084 1 98.88 97 ILE A C 1
ATOM 802 O O . ILE A 1 97 ? 11.648 -14.375 -2.299 1 98.88 97 ILE A O 1
ATOM 806 N N . ILE A 1 98 ? 10.57 -12.445 -2.609 1 98.75 98 ILE A N 1
ATOM 807 C CA . ILE A 1 98 ? 11.648 -11.898 -3.42 1 98.75 98 ILE A CA 1
ATOM 808 C C . ILE A 1 98 ? 12.883 -11.664 -2.549 1 98.75 98 ILE A C 1
ATOM 810 O O . ILE A 1 98 ? 13.984 -12.102 -2.885 1 98.75 98 ILE A O 1
ATOM 814 N N . GLU A 1 99 ? 12.656 -10.984 -1.396 1 98.69 99 GLU A N 1
ATOM 815 C CA . GLU A 1 99 ? 13.719 -10.758 -0.421 1 98.69 99 GLU A CA 1
ATOM 816 C C . GLU A 1 99 ? 13.148 -10.539 0.977 1 98.69 99 GLU A C 1
ATOM 818 O O . GLU A 1 99 ? 12.078 -9.945 1.129 1 98.69 99 GLU A O 1
ATOM 823 N N . TYR A 1 100 ? 13.867 -11.023 1.941 1 98.62 100 TYR A N 1
ATOM 824 C CA . TYR A 1 100 ? 13.609 -10.602 3.316 1 98.62 100 TYR A CA 1
ATOM 825 C C . TYR A 1 100 ? 14.242 -9.242 3.598 1 98.62 100 TYR A C 1
ATOM 827 O O . TYR A 1 100 ? 15.188 -8.836 2.922 1 98.62 100 TYR A O 1
ATOM 835 N N . CYS A 1 101 ? 13.633 -8.508 4.539 1 97.81 101 CYS A N 1
ATOM 836 C CA . CYS A 1 101 ? 14.156 -7.191 4.883 1 97.81 101 CYS A CA 1
ATOM 837 C C . CYS A 1 101 ? 13.852 -6.848 6.336 1 97.81 101 CYS A C 1
ATOM 839 O O . CYS A 1 101 ? 13.195 -7.617 7.035 1 97.81 101 CYS A O 1
ATOM 841 N N . LEU A 1 102 ? 14.414 -5.707 6.777 1 94.75 102 LEU A N 1
ATOM 842 C CA . LEU A 1 102 ? 14.031 -5.18 8.086 1 94.75 102 LEU A CA 1
ATOM 843 C C . LEU A 1 102 ? 12.617 -4.613 8.047 1 94.75 102 LEU A C 1
ATOM 845 O O . LEU A 1 102 ? 12.156 -4.152 7 1 94.75 102 LEU A O 1
ATOM 849 N N . SER A 1 103 ? 11.984 -4.652 9.164 1 91.94 103 SER A N 1
ATOM 850 C CA . SER A 1 103 ? 10.586 -4.238 9.258 1 91.94 103 SER A CA 1
ATOM 851 C C . SER A 1 103 ? 10.398 -2.805 8.773 1 91.94 103 SER A C 1
ATOM 853 O O . SER A 1 103 ? 9.383 -2.479 8.156 1 91.94 103 SER A O 1
ATOM 855 N N . ASN A 1 104 ? 11.367 -1.973 8.984 1 90 104 ASN A N 1
ATOM 856 C CA . ASN A 1 104 ? 11.227 -0.562 8.641 1 90 104 ASN A CA 1
ATOM 857 C C . ASN A 1 104 ? 11.648 -0.292 7.199 1 90 104 ASN A C 1
ATOM 859 O O . ASN A 1 104 ? 11.594 0.849 6.734 1 90 104 ASN A O 1
ATOM 863 N N . GLU A 1 105 ? 11.984 -1.324 6.473 1 93.62 105 GLU A N 1
ATOM 864 C CA . GLU A 1 105 ? 12.484 -1.154 5.113 1 93.62 105 GLU A CA 1
ATOM 865 C C . GLU A 1 105 ? 11.477 -1.673 4.086 1 93.62 105 GLU A C 1
ATOM 867 O O . GLU A 1 105 ? 11.648 -1.468 2.885 1 93.62 105 GLU A O 1
ATOM 872 N N . SER A 1 106 ? 10.422 -2.299 4.551 1 93.62 106 SER A N 1
ATOM 873 C CA . SER A 1 106 ? 9.523 -3.014 3.654 1 93.62 106 SER A CA 1
ATOM 874 C C . SER A 1 106 ? 8.93 -2.078 2.605 1 93.62 106 SER A C 1
ATOM 876 O O . SER A 1 106 ? 8.906 -2.406 1.417 1 93.62 106 SER A O 1
ATOM 878 N N . ILE A 1 107 ? 8.562 -0.873 2.988 1 90.25 107 ILE A N 1
ATOM 879 C CA . ILE A 1 107 ? 7.941 0.085 2.082 1 90.25 107 ILE A CA 1
ATOM 880 C C . ILE A 1 107 ? 8.961 0.546 1.04 1 90.25 107 ILE A C 1
ATOM 882 O O . ILE A 1 107 ? 8.664 0.576 -0.156 1 90.25 107 ILE A O 1
ATOM 886 N N . GLU A 1 108 ? 10.133 0.866 1.526 1 93.5 108 GLU A N 1
ATOM 887 C CA . GLU A 1 108 ? 11.203 1.311 0.64 1 93.5 108 GLU A CA 1
ATOM 888 C C . GLU A 1 108 ? 11.555 0.237 -0.388 1 93.5 108 GLU A C 1
ATOM 890 O O . GLU A 1 108 ? 11.703 0.533 -1.574 1 93.5 108 GLU A O 1
ATOM 895 N N . ARG A 1 109 ? 11.664 -0.952 0.052 1 96.31 109 ARG A N 1
ATOM 896 C CA . ARG A 1 109 ? 12.055 -2.049 -0.829 1 96.31 109 ARG A CA 1
ATOM 897 C C . ARG A 1 109 ? 10.953 -2.363 -1.834 1 96.31 109 ARG A C 1
ATOM 899 O O . ARG A 1 109 ? 11.227 -2.619 -3.008 1 96.31 109 ARG A O 1
ATOM 906 N N . GLU A 1 110 ? 9.711 -2.326 -1.355 1 94.56 110 GLU A N 1
ATOM 907 C CA . GLU A 1 110 ? 8.594 -2.486 -2.287 1 94.56 110 GLU A CA 1
ATOM 908 C C . GLU A 1 110 ? 8.617 -1.404 -3.363 1 94.56 110 GLU A C 1
ATOM 910 O O . GLU A 1 110 ? 8.461 -1.699 -4.551 1 94.56 110 GLU A O 1
ATOM 915 N N . GLN A 1 111 ? 8.836 -0.184 -2.957 1 92.69 111 GLN A N 1
ATOM 916 C CA . GLN A 1 111 ? 8.852 0.936 -3.893 1 92.69 111 GLN A CA 1
ATOM 917 C C . GLN A 1 111 ? 9.977 0.787 -4.91 1 92.69 111 GLN A C 1
ATOM 919 O O . GLN A 1 111 ? 9.805 1.116 -6.086 1 92.69 111 GLN A O 1
ATOM 924 N N . TYR A 1 112 ? 11.117 0.331 -4.5 1 94.44 112 TYR A N 1
ATOM 925 C CA . TYR A 1 112 ? 12.227 0.068 -5.414 1 94.44 112 TYR A CA 1
ATOM 926 C C . TYR A 1 112 ? 11.781 -0.817 -6.57 1 94.44 112 TYR A C 1
ATOM 928 O O . TYR A 1 112 ? 12.047 -0.511 -7.734 1 94.44 112 TYR A O 1
ATOM 936 N N . TYR A 1 113 ? 11.07 -1.876 -6.262 1 94.88 113 TYR A N 1
ATOM 937 C CA . TYR A 1 113 ? 10.641 -2.812 -7.293 1 94.88 113 TYR A CA 1
ATOM 938 C C . TYR A 1 113 ? 9.547 -2.199 -8.164 1 94.88 113 TYR A C 1
ATOM 940 O O . TYR A 1 113 ? 9.531 -2.4 -9.383 1 94.88 113 TYR A O 1
ATOM 948 N N . LEU A 1 114 ? 8.664 -1.43 -7.539 1 92.06 114 LEU A N 1
ATOM 949 C CA . LEU A 1 114 ? 7.602 -0.793 -8.305 1 92.06 114 LEU A CA 1
ATOM 950 C C . LEU A 1 114 ? 8.164 0.266 -9.25 1 92.06 114 LEU A C 1
ATOM 952 O O . LEU A 1 114 ? 7.613 0.507 -10.32 1 92.06 114 LEU A O 1
ATOM 956 N N . ASP A 1 115 ? 9.281 0.853 -8.867 1 90.69 115 ASP A N 1
ATOM 957 C CA . ASP A 1 115 ? 9.914 1.891 -9.672 1 90.69 115 ASP A CA 1
ATOM 958 C C . ASP A 1 115 ? 10.625 1.29 -10.883 1 90.69 115 ASP A C 1
ATOM 960 O O . ASP A 1 115 ? 10.828 1.97 -11.891 1 90.69 115 ASP A O 1
ATOM 964 N N . ASN A 1 116 ? 10.914 0.02 -10.797 1 93.31 116 ASN A N 1
ATOM 965 C CA . ASN A 1 116 ? 11.859 -0.501 -11.773 1 93.31 116 ASN A CA 1
ATOM 966 C C . ASN A 1 116 ? 11.266 -1.655 -12.57 1 93.31 116 ASN A C 1
ATOM 968 O O . ASN A 1 116 ? 11.82 -2.059 -13.594 1 93.31 116 ASN A O 1
ATOM 972 N N . PHE A 1 117 ? 10.117 -2.08 -12.125 1 93.44 117 PHE A N 1
ATOM 973 C CA . PHE A 1 117 ? 9.523 -3.236 -12.789 1 93.44 117 PHE A CA 1
ATOM 974 C C . PHE A 1 117 ? 8.008 -3.096 -12.867 1 93.44 117 PHE A C 1
ATOM 976 O O . PHE A 1 117 ? 7.406 -2.328 -12.109 1 93.44 117 PHE A O 1
ATOM 983 N N . ASP A 1 118 ? 7.422 -3.857 -13.789 1 92 118 ASP A N 1
ATOM 984 C CA . ASP A 1 118 ? 5.973 -3.857 -13.953 1 92 118 ASP A CA 1
ATOM 985 C C . ASP A 1 118 ? 5.34 -5.062 -13.258 1 92 118 ASP A C 1
ATOM 987 O O . ASP A 1 118 ? 5.891 -6.164 -13.289 1 92 118 ASP A O 1
ATOM 991 N N . PHE A 1 119 ? 4.234 -4.832 -12.641 1 94.06 119 PHE A N 1
ATOM 992 C CA . PHE A 1 119 ? 3.383 -5.844 -12.023 1 94.06 119 PHE A CA 1
ATOM 993 C C . PHE A 1 119 ? 1.92 -5.613 -12.383 1 94.06 119 PHE A C 1
ATOM 995 O O . PHE A 1 119 ? 1.317 -4.629 -11.945 1 94.06 119 PHE A O 1
ATOM 1002 N N . GLU A 1 120 ? 1.361 -6.527 -13.086 1 93.5 120 GLU A N 1
ATOM 1003 C CA . GLU A 1 120 ? 0.091 -6.32 -13.773 1 93.5 120 GLU A CA 1
ATOM 1004 C C . GLU A 1 120 ? -1.046 -6.094 -12.789 1 93.5 120 GLU A C 1
ATOM 1006 O O . GLU A 1 120 ? -1.985 -5.348 -13.07 1 93.5 120 GLU A O 1
ATOM 1011 N N . TYR A 1 121 ? -0.923 -6.738 -11.617 1 94.69 121 TYR A N 1
ATOM 1012 C CA . TYR A 1 121 ? -2.018 -6.645 -10.656 1 94.69 121 TYR A CA 1
ATOM 1013 C C . TYR A 1 121 ? -1.866 -5.414 -9.773 1 94.69 121 TYR A C 1
ATOM 1015 O O . TYR A 1 121 ? -2.754 -5.102 -8.977 1 94.69 121 TYR A O 1
ATOM 1023 N N . ASN A 1 122 ? -0.727 -4.715 -9.875 1 90.62 122 ASN A N 1
ATOM 1024 C CA . ASN A 1 122 ? -0.5 -3.52 -9.07 1 90.62 122 ASN A CA 1
ATOM 1025 C C . ASN A 1 122 ? -1.044 -2.27 -9.758 1 90.62 122 ASN A C 1
ATOM 1027 O O . ASN A 1 122 ? -0.279 -1.381 -10.133 1 90.62 122 ASN A O 1
ATOM 1031 N N . VAL A 1 123 ? -2.289 -2.229 -9.953 1 80.81 123 VAL A N 1
ATOM 1032 C CA . VAL A 1 123 ? -3.031 -1.115 -10.539 1 80.81 123 VAL A CA 1
ATOM 1033 C C . VAL A 1 123 ? -4.293 -0.853 -9.719 1 80.81 123 VAL A C 1
ATOM 1035 O O . VAL A 1 123 ? -4.75 -1.722 -8.977 1 80.81 123 VAL A O 1
ATOM 1038 N N . LEU A 1 124 ? -4.648 0.449 -9.711 1 70.19 124 LEU A N 1
ATOM 1039 C CA . LEU A 1 124 ? -5.914 0.75 -9.055 1 70.19 124 LEU A CA 1
ATOM 1040 C C . LEU A 1 124 ? -7.094 0.252 -9.883 1 70.19 124 LEU A C 1
ATOM 1042 O O . LEU A 1 124 ? -7.059 0.312 -11.117 1 70.19 124 LEU A O 1
ATOM 1046 N N . ALA A 1 125 ? -7.969 -0.459 -9.219 1 60.62 125 ALA A N 1
ATOM 1047 C CA . ALA A 1 125 ? -9.141 -0.982 -9.922 1 60.62 125 ALA A CA 1
ATOM 1048 C C . ALA A 1 125 ? -9.93 0.141 -10.594 1 60.62 125 ALA A C 1
ATOM 1050 O O . ALA A 1 125 ? -9.992 1.258 -10.078 1 60.62 125 ALA A O 1
ATOM 1051 N N . LYS A 1 126 ? -10.164 -0.098 -11.938 1 56.78 126 LYS A N 1
ATOM 1052 C CA . LYS A 1 126 ? -10.961 0.854 -12.703 1 56.78 126 LYS A CA 1
ATOM 1053 C C . LYS A 1 126 ? -12.391 0.922 -12.18 1 56.78 126 LYS A C 1
ATOM 1055 O O . LYS A 1 126 ? -12.969 -0.1 -11.805 1 56.78 126 LYS A O 1
ATOM 1060 N N . ALA A 1 127 ? -12.75 2.123 -11.742 1 50.66 127 ALA A N 1
ATOM 1061 C CA . ALA A 1 127 ? -14.172 2.303 -11.445 1 50.66 127 ALA A CA 1
ATOM 1062 C C . ALA A 1 127 ? -15.039 1.885 -12.625 1 50.66 127 ALA A C 1
ATOM 1064 O O . ALA A 1 127 ? -14.953 2.475 -13.703 1 50.66 127 ALA A O 1
ATOM 1065 N N . ASP A 1 128 ? -15.039 0.694 -13.039 1 43.09 128 ASP A N 1
ATOM 1066 C CA . ASP A 1 128 ? -15.883 0.324 -14.164 1 43.09 128 ASP A CA 1
ATOM 1067 C C . ASP A 1 128 ? -17.25 1.01 -14.086 1 43.09 128 ASP A C 1
ATOM 1069 O O . ASP A 1 128 ? -18.047 0.928 -15.016 1 43.09 128 ASP A O 1
ATOM 1073 N N . SER A 1 129 ? -17.719 1.3 -12.953 1 41.31 129 SER A N 1
ATOM 1074 C CA . SER A 1 129 ? -19.156 1.528 -12.906 1 41.31 129 SER A CA 1
ATOM 1075 C C . SER A 1 129 ? -19.547 2.742 -13.742 1 41.31 129 SER A C 1
ATOM 1077 O O . SER A 1 129 ? -20.734 2.967 -13.992 1 41.31 129 SER A O 1
ATOM 1079 N N . LEU A 1 130 ? -18.656 3.67 -13.828 1 37.75 130 LEU A N 1
ATOM 1080 C CA . LEU A 1 130 ? -19.328 4.777 -14.5 1 37.75 130 LEU A CA 1
ATOM 1081 C C . LEU A 1 130 ? -19.672 4.41 -15.945 1 37.75 130 LEU A C 1
ATOM 1083 O O . LEU A 1 130 ? -20.547 5.02 -16.547 1 37.75 130 LEU A O 1
ATOM 1087 N N . ALA A 1 131 ? -18.844 3.627 -16.594 1 36.22 131 ALA A N 1
ATOM 1088 C CA . ALA A 1 131 ? -19.125 3.51 -18.016 1 36.22 131 ALA A CA 1
ATOM 1089 C C . ALA A 1 131 ? -20.406 2.717 -18.25 1 36.22 131 ALA A C 1
ATOM 1091 O O . ALA A 1 131 ? -20.984 2.77 -19.344 1 36.22 131 ALA A O 1
ATOM 1092 N N . GLY A 1 132 ? -20.688 1.749 -17.328 1 34.28 132 GLY A N 1
ATOM 1093 C CA . GLY A 1 132 ? -21.781 0.895 -17.781 1 34.28 132 GLY A CA 1
ATOM 1094 C C . GLY A 1 132 ? -23.141 1.548 -17.641 1 34.28 132 GLY A C 1
ATOM 1095 O O . GLY A 1 132 ? -24.172 0.875 -17.734 1 34.28 132 GLY A O 1
ATOM 1096 N N . TYR A 1 133 ? -23.203 2.613 -16.844 1 36.03 133 TYR A N 1
ATOM 1097 C CA . TYR A 1 133 ? -24.609 2.973 -16.938 1 36.03 133 TYR A CA 1
ATOM 1098 C C . TYR A 1 133 ? -24.938 3.496 -18.328 1 36.03 133 TYR A C 1
ATOM 1100 O O . TYR A 1 133 ? -24.734 4.676 -18.625 1 36.03 133 TYR A O 1
ATOM 1108 N N . LYS A 1 134 ? -24.609 2.723 -19.359 1 34.78 134 LYS A N 1
ATOM 1109 C CA . LYS A 1 134 ? -25.281 3.104 -20.594 1 34.78 134 LYS A CA 1
ATOM 1110 C C . LYS A 1 134 ? -26.781 3.279 -20.375 1 34.78 134 LYS A C 1
ATOM 1112 O O . LYS A 1 134 ? -27.453 2.383 -19.859 1 34.78 134 LYS A O 1
ATOM 1117 N N . HIS A 1 135 ? -27.188 4.488 -20.203 1 37.81 135 HIS A N 1
ATOM 1118 C CA . HIS A 1 135 ? -28.609 4.832 -20.266 1 37.81 135 HIS A CA 1
ATOM 1119 C C . HIS A 1 135 ? -29.312 4.086 -21.406 1 37.81 135 HIS A C 1
ATOM 1121 O O . HIS A 1 135 ? -28.875 4.168 -22.562 1 37.81 135 HIS A O 1
ATOM 1127 N N . THR A 1 136 ? -29.812 2.953 -21.234 1 38.31 136 THR A N 1
ATOM 1128 C CA . THR A 1 136 ? -30.766 2.418 -22.203 1 38.31 136 THR A CA 1
ATOM 1129 C C . THR A 1 136 ? -31.781 3.48 -22.609 1 38.31 136 THR A C 1
ATOM 1131 O O . THR A 1 136 ? -32.406 4.113 -21.75 1 38.31 136 THR A O 1
ATOM 1134 N N . THR A 1 137 ? -31.5 4.223 -23.609 1 38.12 137 THR A N 1
ATOM 1135 C CA . THR A 1 137 ? -32.344 5.176 -24.312 1 38.12 137 THR A CA 1
ATOM 1136 C C . THR A 1 137 ? -33.781 4.66 -24.406 1 38.12 137 THR A C 1
ATOM 1138 O O . THR A 1 137 ? -34.656 5.359 -24.906 1 38.12 137 THR A O 1
ATOM 1141 N N . GLU A 1 138 ? -33.938 3.385 -24.094 1 36.75 138 GLU A N 1
ATOM 1142 C CA . GLU A 1 138 ? -35.25 2.963 -24.531 1 36.75 138 GLU A CA 1
ATOM 1143 C C . GLU A 1 138 ? -36.344 3.658 -23.719 1 36.75 138 GLU A C 1
ATOM 1145 O O . GLU A 1 138 ? -37.531 3.596 -24.062 1 36.75 138 GLU A O 1
ATOM 1150 N N . THR A 1 139 ? -35.906 4.27 -22.531 1 36.34 139 THR A N 1
ATOM 1151 C CA . THR A 1 139 ? -37.094 4.602 -21.75 1 36.34 139 THR A CA 1
ATOM 1152 C C . THR A 1 139 ? -37.75 5.895 -22.25 1 36.34 139 THR A C 1
ATOM 1154 O O . THR A 1 139 ? -38.688 6.395 -21.656 1 36.34 139 THR A O 1
ATOM 1157 N N . ILE A 1 140 ? -37.031 6.543 -23.141 1 36.31 140 ILE A N 1
ATOM 1158 C CA . ILE A 1 140 ? -37.656 7.82 -23.484 1 36.31 140 ILE A CA 1
ATOM 1159 C C . ILE A 1 140 ? -38.969 7.582 -24.25 1 36.31 140 ILE A C 1
ATOM 1161 O O . ILE A 1 140 ? -39.812 8.461 -24.297 1 36.31 140 ILE A O 1
ATOM 1165 N N . ALA A 1 141 ? -39 6.477 -24.984 1 36.44 141 ALA A N 1
ATOM 1166 C CA . ALA A 1 141 ? -40.062 6.484 -25.984 1 36.44 141 ALA A CA 1
ATOM 1167 C C . ALA A 1 141 ? -41.438 6.398 -25.312 1 36.44 141 ALA A C 1
ATOM 1169 O O . ALA A 1 141 ? -42.469 6.688 -25.938 1 36.44 141 ALA A O 1
ATOM 1170 N N . LYS A 1 142 ? -41.469 5.656 -24.219 1 36.59 142 LYS A N 1
ATOM 1171 C CA . LYS A 1 142 ? -42.812 5.324 -23.812 1 36.59 142 LYS A CA 1
ATOM 1172 C C . LYS A 1 142 ? -43.562 6.562 -23.328 1 36.59 142 LYS A C 1
ATOM 1174 O O . LYS A 1 142 ? -44.781 6.504 -23.062 1 36.59 142 LYS A O 1
ATOM 1179 N N . LEU A 1 143 ? -42.781 7.605 -22.891 1 37.28 143 LEU A N 1
ATOM 1180 C CA . LEU A 1 143 ? -43.656 8.648 -22.359 1 37.28 143 LEU A CA 1
ATOM 1181 C C . LEU A 1 143 ? -44.375 9.375 -23.469 1 37.28 143 LEU A C 1
ATOM 1183 O O . LEU A 1 143 ? -45.219 10.234 -23.203 1 37.28 143 LEU A O 1
ATOM 1187 N N . LYS A 1 144 ? -44.031 9.234 -24.734 1 34.97 144 LYS A N 1
ATOM 1188 C CA . LYS A 1 144 ? -44.688 10.102 -25.703 1 34.97 144 LYS A CA 1
ATOM 1189 C C . LYS A 1 144 ? -46.156 9.719 -25.859 1 34.97 144 LYS A C 1
ATOM 1191 O O . LYS A 1 144 ? -46.969 10.5 -26.375 1 34.97 144 LYS A O 1
ATOM 1196 N N . GLY A 1 145 ? -46.344 8.438 -25.734 1 35.16 145 GLY A N 1
ATOM 1197 C CA . GLY A 1 145 ? -47.625 8.055 -26.359 1 35.16 145 GLY A CA 1
ATOM 1198 C C . GLY A 1 145 ? -48.844 8.641 -25.672 1 35.16 145 GLY A C 1
ATOM 1199 O O . GLY A 1 145 ? -49.969 8.453 -26.125 1 35.16 145 GLY A O 1
ATOM 1200 N N . ARG A 1 146 ? -48.75 8.898 -24.359 1 36.69 146 ARG A N 1
ATOM 1201 C CA . ARG A 1 146 ? -50.094 9.047 -23.828 1 36.69 146 ARG A CA 1
ATOM 1202 C C . ARG A 1 146 ? -50.688 10.414 -24.188 1 36.69 146 ARG A C 1
ATOM 1204 O O . ARG A 1 146 ? -51.719 10.805 -23.688 1 36.69 146 ARG A O 1
ATOM 1211 N N . GLN A 1 147 ? -49.906 11.211 -24.969 1 33.5 147 GLN A N 1
ATOM 1212 C CA . GLN A 1 147 ? -50.625 12.461 -25.188 1 33.5 147 GLN A CA 1
ATOM 1213 C C . GLN A 1 147 ? -51.969 12.227 -25.875 1 33.5 147 GLN A C 1
ATOM 1215 O O . GLN A 1 147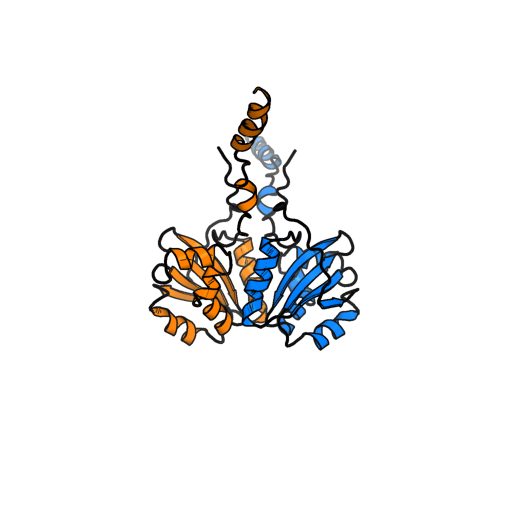 ? -52.906 13.031 -25.75 1 33.5 147 GLN A O 1
ATOM 1220 N N . ASN A 1 148 ? -52.031 11.32 -26.875 1 32.41 148 ASN A N 1
ATOM 1221 C CA . ASN A 1 148 ? -53.156 11.578 -27.766 1 32.41 148 ASN A CA 1
ATOM 1222 C C . ASN A 1 148 ? -54.5 11.117 -27.172 1 32.41 148 ASN A C 1
ATOM 1224 O O . ASN A 1 148 ? -55.562 11.336 -27.75 1 32.41 148 ASN A O 1
ATOM 1228 N N . LEU A 1 149 ? -54.594 10.375 -26.109 1 27.92 149 LEU A N 1
ATOM 1229 C CA . LEU A 1 149 ? -56.062 10.289 -25.953 1 27.92 149 LEU A CA 1
ATOM 1230 C C . LEU A 1 149 ? -56.594 11.562 -25.328 1 27.92 149 LEU A C 1
ATOM 1232 O O . LEU A 1 149 ? -55.938 12.18 -24.484 1 27.92 149 LEU A O 1
ATOM 1236 N N . PHE B 1 1 ? -1.989 19.562 -27.047 1 17.33 1 PHE B N 1
ATOM 1237 C CA . PHE B 1 1 ? -2.58 19.359 -25.734 1 17.33 1 PHE B CA 1
ATOM 1238 C C . PHE B 1 1 ? -2.027 18.094 -25.078 1 17.33 1 PHE B C 1
ATOM 1240 O O . PHE B 1 1 ? -2.246 17 -25.578 1 17.33 1 PHE B O 1
ATOM 1247 N N . ILE B 1 2 ? -0.943 18.109 -24.688 1 20.98 2 ILE B N 1
ATOM 1248 C CA . ILE B 1 2 ? -0.196 16.969 -24.156 1 20.98 2 ILE B CA 1
ATOM 1249 C C . ILE B 1 2 ? -0.908 16.422 -22.922 1 20.98 2 ILE B C 1
ATOM 1251 O O . ILE B 1 2 ? -1.221 17.156 -21.984 1 20.98 2 ILE B O 1
ATOM 1255 N N . PHE B 1 3 ? -1.823 15.531 -23.094 1 23.48 3 PHE B N 1
ATOM 1256 C CA . PHE B 1 3 ? -2.574 14.852 -22.047 1 23.48 3 PHE B CA 1
ATOM 1257 C C . PHE B 1 3 ? -1.643 14.359 -20.953 1 23.48 3 PHE B C 1
ATOM 1259 O O . PHE B 1 3 ? -0.743 13.555 -21.203 1 23.48 3 PHE B O 1
ATOM 1266 N N . THR B 1 4 ? -1.136 15.164 -20.266 1 30.28 4 THR B N 1
ATOM 1267 C CA . THR B 1 4 ? -0.405 14.805 -19.047 1 30.28 4 THR B CA 1
ATOM 1268 C C . THR B 1 4 ? -1.174 13.766 -18.25 1 30.28 4 THR B C 1
ATOM 1270 O O . THR B 1 4 ? -2.354 13.961 -17.938 1 30.28 4 THR B O 1
ATOM 1273 N N . ARG B 1 5 ? -1.1 12.555 -18.531 1 34 5 ARG B N 1
ATOM 1274 C CA . ARG B 1 5 ? -1.772 11.398 -17.938 1 34 5 ARG B CA 1
ATOM 1275 C C . ARG B 1 5 ? -1.856 11.539 -16.422 1 34 5 ARG B C 1
ATOM 1277 O O . ARG B 1 5 ? -0.897 11.234 -15.703 1 34 5 ARG B O 1
ATOM 1284 N N . THR B 1 6 ? -2.125 12.656 -15.859 1 40.69 6 THR B N 1
ATOM 1285 C CA . THR B 1 6 ? -2.543 12.805 -14.469 1 40.69 6 THR B CA 1
ATOM 1286 C C . THR B 1 6 ? -3.602 11.758 -14.117 1 40.69 6 THR B C 1
ATOM 1288 O O . THR B 1 6 ? -4.641 11.672 -14.773 1 40.69 6 THR B O 1
ATOM 1291 N N . LEU B 1 7 ? -3.305 10.539 -13.711 1 50.06 7 LEU B N 1
ATOM 1292 C CA . LEU B 1 7 ? -4.156 9.406 -13.391 1 50.06 7 LEU B CA 1
ATOM 1293 C C . LEU B 1 7 ? -5.387 9.852 -12.602 1 50.06 7 LEU B C 1
ATOM 1295 O O . LEU B 1 7 ? -5.41 9.758 -11.375 1 50.06 7 LEU B O 1
ATOM 1299 N N . TYR B 1 8 ? -5.859 10.922 -12.953 1 59.5 8 TYR B N 1
ATOM 1300 C CA . TYR B 1 8 ? -7.141 11.242 -12.328 1 59.5 8 TYR B CA 1
ATOM 1301 C C . TYR B 1 8 ? -8.211 10.234 -12.742 1 59.5 8 TYR B C 1
ATOM 1303 O O . TYR B 1 8 ? -8.383 9.953 -13.93 1 59.5 8 TYR B O 1
ATOM 1311 N N . ARG B 1 9 ? -8.672 9.516 -11.797 1 72.44 9 ARG B N 1
ATOM 1312 C CA . ARG B 1 9 ? -9.664 8.469 -12.016 1 72.44 9 ARG B CA 1
ATOM 1313 C C . ARG B 1 9 ? -11.062 9.055 -12.18 1 72.44 9 ARG B C 1
ATOM 1315 O O . ARG B 1 9 ? -12 8.344 -12.539 1 72.44 9 ARG B O 1
ATOM 1322 N N . GLY B 1 10 ? -11.141 10.445 -12.07 1 81.94 10 GLY B N 1
ATOM 1323 C CA . GLY B 1 10 ? -12.422 11.109 -12.242 1 81.94 10 GLY B CA 1
ATOM 1324 C C . GLY B 1 10 ? -13.367 10.906 -11.078 1 81.94 10 GLY B C 1
ATOM 1325 O O . GLY B 1 10 ? -14.586 11.062 -11.211 1 81.94 10 GLY B O 1
ATOM 1326 N N . LEU B 1 11 ? -12.859 10.516 -9.969 1 88.38 11 LEU B N 1
ATOM 1327 C CA . LEU B 1 11 ? -13.648 10.328 -8.758 1 88.38 11 LEU B CA 1
ATOM 1328 C C . LEU B 1 11 ? -13.742 11.633 -7.965 1 88.38 11 LEU B C 1
ATOM 1330 O O . LEU B 1 11 ? -12.93 12.539 -8.164 1 88.38 11 LEU B O 1
ATOM 1334 N N . PRO B 1 12 ? -14.766 11.703 -7.203 1 93.19 12 PRO B N 1
ATOM 1335 C CA . PRO B 1 12 ? -14.891 12.922 -6.395 1 93.19 12 PRO B CA 1
ATOM 1336 C C . PRO B 1 12 ? -13.828 13.008 -5.297 1 93.19 12 PRO B C 1
ATOM 1338 O O . PRO B 1 12 ? -13.266 11.984 -4.895 1 93.19 12 PRO B O 1
ATOM 1341 N N . LYS B 1 13 ? -13.641 14.203 -4.797 1 93.81 13 LYS B N 1
ATOM 1342 C CA . LYS B 1 13 ? -12.828 14.398 -3.602 1 93.81 13 LYS B CA 1
ATOM 1343 C C . LYS B 1 13 ? -13.578 13.969 -2.346 1 93.81 13 LYS B C 1
ATOM 1345 O O . LYS B 1 13 ? -14.805 14.047 -2.293 1 93.81 13 LYS B O 1
ATOM 1350 N N . LEU B 1 14 ? -12.828 13.555 -1.402 1 95.44 14 LEU B N 1
ATOM 1351 C CA . LEU B 1 14 ? -13.438 13.133 -0.15 1 95.44 14 LEU B CA 1
ATOM 1352 C C . LEU B 1 14 ? -13.812 14.336 0.709 1 95.44 14 LEU B C 1
ATOM 1354 O O . LEU B 1 14 ? -12.945 15.133 1.072 1 95.44 14 LEU B O 1
ATOM 1358 N N . THR B 1 15 ? -15.094 14.461 0.902 1 93.25 15 THR B N 1
ATOM 1359 C CA . THR B 1 15 ? -15.586 15.492 1.811 1 93.25 15 THR B CA 1
ATOM 1360 C C . THR B 1 15 ? -16.203 14.859 3.055 1 93.25 15 THR B C 1
ATOM 1362 O O . THR B 1 15 ? -17.297 14.289 2.992 1 93.25 15 THR B O 1
ATOM 1365 N N . ILE B 1 16 ? -15.508 14.766 4.109 1 92.81 16 ILE B N 1
ATOM 1366 C CA . ILE B 1 16 ? -15.992 14.18 5.352 1 92.81 16 ILE B CA 1
ATOM 1367 C C . ILE B 1 16 ? -15.375 14.906 6.543 1 92.81 16 ILE B C 1
ATOM 1369 O O . ILE B 1 16 ? -14.406 15.656 6.387 1 92.81 16 ILE B O 1
ATOM 1373 N N . THR B 1 17 ? -16 14.703 7.645 1 96.5 17 THR B N 1
ATOM 1374 C CA . THR B 1 17 ? -15.367 15.117 8.891 1 96.5 17 THR B CA 1
ATOM 1375 C C . THR B 1 17 ? -14.445 14.023 9.422 1 96.5 17 THR B C 1
ATOM 1377 O O . THR B 1 17 ? -14.906 12.945 9.797 1 96.5 17 THR B O 1
ATOM 1380 N N . PRO B 1 18 ? -13.234 14.25 9.484 1 98.5 18 PRO B N 1
ATOM 1381 C CA . PRO B 1 18 ? -12.312 13.234 10 1 98.5 18 PRO B CA 1
ATOM 1382 C C . PRO B 1 18 ? -12.492 12.969 11.492 1 98.5 18 PRO B C 1
ATOM 1384 O O . PRO B 1 18 ? -13.047 13.805 12.203 1 98.5 18 PRO B O 1
ATOM 1387 N N . ALA B 1 19 ? -12.094 11.805 11.969 1 98.75 19 ALA B N 1
ATOM 1388 C CA . ALA B 1 19 ? -12.125 11.492 13.398 1 98.75 19 ALA B CA 1
ATOM 1389 C C . ALA B 1 19 ? -11.258 12.453 14.195 1 98.75 19 ALA B C 1
ATOM 1391 O O . ALA B 1 19 ? -11.641 12.898 15.273 1 98.75 19 ALA B O 1
ATOM 1392 N N . VAL B 1 20 ? -10.062 12.734 13.695 1 98.75 20 VAL B N 1
ATOM 1393 C CA . VAL B 1 20 ? -9.133 13.664 14.32 1 98.75 20 VAL B CA 1
ATOM 1394 C C . VAL B 1 20 ? -8.367 14.43 13.242 1 98.75 20 VAL B C 1
ATOM 1396 O O . VAL B 1 20 ? -8.039 13.875 12.188 1 98.75 20 VAL B O 1
ATOM 1399 N N . SER B 1 21 ? -8.086 15.688 13.5 1 98.75 21 SER B N 1
ATOM 1400 C CA . SER B 1 21 ? -7.297 16.516 12.602 1 98.75 21 SER B CA 1
ATOM 1401 C C . SER B 1 21 ? -6.16 17.219 13.344 1 98.75 21 SER B C 1
ATOM 1403 O O . SER B 1 21 ? -6.371 17.781 14.414 1 98.75 21 SER B O 1
ATOM 1405 N N . TYR B 1 22 ? -4.965 17.094 12.812 1 98.88 22 TYR B N 1
ATOM 1406 C CA . TYR B 1 22 ? -3.787 17.766 13.336 1 98.88 22 TYR B CA 1
ATOM 1407 C C . TYR B 1 22 ? -3.258 18.797 12.336 1 98.88 22 TYR B C 1
ATOM 1409 O O . TYR B 1 22 ? -2.588 18.438 11.367 1 98.88 22 TYR B O 1
ATOM 1417 N N . LYS B 1 23 ? -3.576 20.016 12.648 1 98.06 23 LYS B N 1
ATOM 1418 C CA . LYS B 1 23 ? -3.051 21.078 11.797 1 98.06 23 LYS B CA 1
ATOM 1419 C C . LYS B 1 23 ? -1.574 21.328 12.086 1 98.06 23 LYS B C 1
ATOM 1421 O O . LYS B 1 23 ? -1.151 21.328 13.242 1 98.06 23 LYS B O 1
ATOM 1426 N N . ASN B 1 24 ? -0.774 21.609 11.008 1 98.69 24 ASN B N 1
ATOM 1427 C CA . ASN B 1 24 ? 0.664 21.797 11.172 1 98.69 24 ASN B CA 1
ATOM 1428 C C . ASN B 1 24 ? 1.329 20.562 11.75 1 98.69 24 ASN B C 1
ATOM 1430 O O . ASN B 1 24 ? 1.61 20.5 12.953 1 98.69 24 ASN B O 1
ATOM 1434 N N . ALA B 1 25 ? 1.597 19.594 10.953 1 98.81 25 ALA B N 1
ATOM 1435 C CA . ALA B 1 25 ? 2.049 18.266 11.367 1 98.81 25 ALA B CA 1
ATOM 1436 C C . ALA B 1 25 ? 3.455 18.328 11.961 1 98.81 25 ALA B C 1
ATOM 1438 O O . ALA B 1 25 ? 3.924 17.359 12.555 1 98.81 25 ALA B O 1
ATOM 1439 N N . LYS B 1 26 ? 4.113 19.469 11.797 1 98.81 26 LYS B N 1
ATOM 1440 C CA . LYS B 1 26 ? 5.422 19.625 12.43 1 98.81 26 LYS B CA 1
ATOM 1441 C C . LYS B 1 26 ? 5.281 19.828 13.938 1 98.81 26 LYS B C 1
ATOM 1443 O O . LYS B 1 26 ? 5.859 19.078 14.727 1 98.81 26 LYS B O 1
ATOM 1448 N N . ILE B 1 27 ? 4.527 20.797 14.383 1 98.75 27 ILE B N 1
ATOM 1449 C CA . ILE B 1 27 ? 4.43 21.156 15.797 1 98.75 27 ILE B CA 1
ATOM 1450 C C . ILE B 1 27 ? 3.639 20.078 16.547 1 98.75 27 ILE B C 1
ATOM 1452 O O . ILE B 1 27 ? 3.865 19.859 17.734 1 98.75 27 ILE B O 1
ATOM 1456 N N . ASN B 1 28 ? 2.748 19.328 15.82 1 98.81 28 ASN B N 1
ATOM 1457 C CA . ASN B 1 28 ? 1.894 18.344 16.469 1 98.81 28 ASN B CA 1
ATOM 1458 C C . ASN B 1 28 ? 2.453 16.938 16.344 1 98.81 28 ASN B C 1
ATOM 1460 O O . ASN B 1 28 ? 1.747 15.953 16.578 1 98.81 28 ASN B O 1
ATOM 1464 N N . LYS B 1 29 ? 3.666 16.828 15.914 1 98.75 29 LYS B N 1
ATOM 1465 C CA . LYS B 1 29 ? 4.281 15.523 15.719 1 98.75 29 LYS B CA 1
ATOM 1466 C C . LYS B 1 29 ? 4.16 14.664 16.984 1 98.75 29 LYS B C 1
ATOM 1468 O O . LYS B 1 29 ? 3.703 13.523 16.922 1 98.75 29 LYS B O 1
ATOM 1473 N N . SER B 1 30 ? 4.512 15.25 18.094 1 98.62 30 SER B N 1
ATOM 1474 C CA . SER B 1 30 ? 4.5 14.492 19.344 1 98.62 30 SER B CA 1
ATOM 1475 C C . SER B 1 30 ? 3.094 14.016 19.688 1 98.62 30 SER B C 1
ATOM 1477 O O . SER B 1 30 ? 2.91 12.883 20.141 1 98.62 30 SER B O 1
ATOM 1479 N N . LEU B 1 31 ? 2.156 14.883 19.469 1 98.75 31 LEU B N 1
ATOM 1480 C CA . LEU B 1 31 ? 0.765 14.555 19.766 1 98.75 31 LEU B CA 1
ATOM 1481 C C . LEU B 1 31 ? 0.251 13.469 18.828 1 98.75 31 LEU B C 1
ATOM 1483 O O . LEU B 1 31 ? -0.483 12.57 19.25 1 98.75 31 LEU B O 1
ATOM 1487 N N . ILE B 1 32 ? 0.604 13.547 17.578 1 98.81 32 ILE B N 1
ATOM 1488 C CA . ILE B 1 32 ? 0.219 12.555 16.594 1 98.81 32 ILE B CA 1
ATOM 1489 C C . ILE B 1 32 ? 0.694 11.172 17.031 1 98.81 32 ILE B C 1
ATOM 1491 O O . ILE B 1 32 ? -0.075 10.211 17.016 1 98.81 32 ILE B O 1
ATOM 1495 N N . PHE B 1 33 ? 1.934 11.102 17.469 1 98.62 33 PHE B N 1
ATOM 1496 C CA . PHE B 1 33 ? 2.496 9.836 17.906 1 98.62 33 PHE B CA 1
ATOM 1497 C C . PHE B 1 33 ? 1.829 9.367 19.188 1 98.62 33 PHE B C 1
ATOM 1499 O O . PHE B 1 33 ? 1.38 8.227 19.281 1 98.62 33 PHE B O 1
ATOM 1506 N N . LYS B 1 34 ? 1.734 10.227 20.125 1 98.44 34 LYS B N 1
ATOM 1507 C CA . LYS B 1 34 ? 1.2 9.891 21.438 1 98.44 34 LYS B CA 1
ATOM 1508 C C . LYS B 1 34 ? -0.228 9.359 21.328 1 98.44 34 LYS B C 1
ATOM 1510 O O . LYS B 1 34 ? -0.571 8.352 21.953 1 98.44 34 LYS B O 1
ATOM 1515 N N . ASP B 1 35 ? -1.008 9.977 20.5 1 98.44 35 ASP B N 1
ATOM 1516 C CA . ASP B 1 35 ? -2.432 9.672 20.406 1 98.44 35 ASP B CA 1
ATOM 1517 C C . ASP B 1 35 ? -2.664 8.367 19.641 1 98.44 35 ASP B C 1
ATOM 1519 O O . ASP B 1 35 ? -3.709 7.73 19.797 1 98.44 35 ASP B O 1
ATOM 1523 N N . ASN B 1 36 ? -1.612 7.945 18.781 1 98.19 36 ASN B N 1
ATOM 1524 C CA . ASN B 1 36 ? -2.029 6.996 17.75 1 98.19 36 ASN B CA 1
ATOM 1525 C C . ASN B 1 36 ? -1.062 5.82 17.656 1 98.19 36 ASN B C 1
ATOM 1527 O O . ASN B 1 36 ? -1.331 4.852 16.938 1 98.19 36 ASN B O 1
ATOM 1531 N N . LYS B 1 37 ? 0.022 5.773 18.281 1 96.19 37 LYS B N 1
ATOM 1532 C CA . LYS B 1 37 ? 1.147 4.875 18.031 1 96.19 37 LYS B CA 1
ATOM 1533 C C . LYS B 1 37 ? 0.71 3.416 18.094 1 96.19 37 LYS B C 1
ATOM 1535 O O . LYS B 1 37 ? 1.343 2.547 17.5 1 96.19 37 LYS B O 1
ATOM 1540 N N . ASP B 1 38 ? -0.388 3.021 18.797 1 95.88 38 ASP B N 1
ATOM 1541 C CA . ASP B 1 38 ? -0.799 1.628 18.938 1 95.88 38 ASP B CA 1
ATOM 1542 C C . ASP B 1 38 ? -2.162 1.389 18.297 1 95.88 38 ASP B C 1
ATOM 1544 O O . ASP B 1 38 ? -2.861 0.435 18.641 1 95.88 38 ASP B O 1
ATOM 1548 N N . LYS B 1 39 ? -2.551 2.252 17.438 1 97.44 39 LYS B N 1
ATOM 1549 C CA . LYS B 1 39 ? -3.879 2.172 16.844 1 97.44 39 LYS B CA 1
ATOM 1550 C C . LYS B 1 39 ? -3.793 1.885 15.344 1 97.44 39 LYS B C 1
ATOM 1552 O O . LYS B 1 39 ? -2.727 2.029 14.734 1 97.44 39 LYS B O 1
ATOM 1557 N N . ALA B 1 40 ? -4.848 1.331 14.82 1 97.25 40 ALA B N 1
ATOM 1558 C CA . ALA B 1 40 ? -5.031 1.169 13.383 1 97.25 40 ALA B CA 1
ATOM 1559 C C . ALA B 1 40 ? -6.031 2.186 12.836 1 97.25 40 ALA B C 1
ATOM 1561 O O . ALA B 1 40 ? -7.043 2.477 13.484 1 97.25 40 ALA B O 1
ATOM 1562 N N . PHE B 1 41 ? -5.723 2.736 11.641 1 98.56 41 PHE B N 1
ATOM 1563 C CA . PHE B 1 41 ? -6.602 3.775 11.125 1 98.56 41 PHE B CA 1
ATOM 1564 C C . PHE B 1 41 ? -6.332 4.023 9.641 1 98.56 41 PHE B C 1
ATOM 1566 O O . PHE B 1 41 ? -5.305 3.594 9.109 1 98.56 41 PHE B O 1
ATOM 1573 N N . VAL B 1 42 ? -7.258 4.652 9.016 1 98.5 42 VAL B N 1
ATOM 1574 C CA . VAL B 1 42 ? -7.113 5.266 7.703 1 98.5 42 VAL B CA 1
ATOM 1575 C C . VAL B 1 42 ? -6.863 6.762 7.855 1 98.5 42 VAL B C 1
ATOM 1577 O O . VAL B 1 42 ? -7.504 7.426 8.672 1 98.5 42 VAL B O 1
ATOM 1580 N N . TYR B 1 43 ? -5.941 7.223 7.035 1 98.81 43 TYR B N 1
ATOM 1581 C CA . TYR B 1 43 ? -5.516 8.602 7.25 1 98.81 43 TYR B CA 1
ATOM 1582 C C . TYR B 1 43 ? -5.281 9.312 5.926 1 98.81 43 TYR B C 1
ATOM 1584 O O . TYR B 1 43 ? -5.203 8.672 4.875 1 98.81 43 TYR B O 1
ATOM 1592 N N . ARG B 1 44 ? -5.199 10.609 6.016 1 98.56 44 ARG B N 1
ATOM 1593 C CA . ARG B 1 44 ? -4.758 11.375 4.852 1 98.56 44 ARG B CA 1
ATOM 1594 C C . ARG B 1 44 ? -3.82 12.508 5.262 1 98.56 44 ARG B C 1
ATOM 1596 O O . ARG B 1 44 ? -3.914 13.023 6.375 1 98.56 44 ARG B O 1
ATOM 1603 N N . TRP B 1 45 ? -2.842 12.742 4.457 1 98.75 45 TRP B N 1
ATOM 1604 C CA . TRP B 1 45 ? -2.021 13.953 4.449 1 98.75 45 TRP B CA 1
ATOM 1605 C C . TRP B 1 45 ? -2.594 14.992 3.496 1 98.75 45 TRP B C 1
ATOM 1607 O O . TRP B 1 45 ? -2.891 14.688 2.338 1 98.75 45 TRP B O 1
ATOM 1617 N N . ILE B 1 46 ? -2.771 16.172 3.971 1 98.69 46 ILE B N 1
ATOM 1618 C CA . ILE B 1 46 ? -3.283 17.266 3.141 1 98.69 46 ILE B CA 1
ATOM 1619 C C . ILE B 1 46 ? -2.225 18.359 3.008 1 98.69 46 ILE B C 1
ATOM 1621 O O . ILE B 1 46 ? -1.77 18.906 4.012 1 98.69 46 ILE B O 1
ATOM 1625 N N . ASN B 1 47 ? -1.819 18.578 1.799 1 98.81 47 ASN B N 1
ATOM 1626 C CA . ASN B 1 47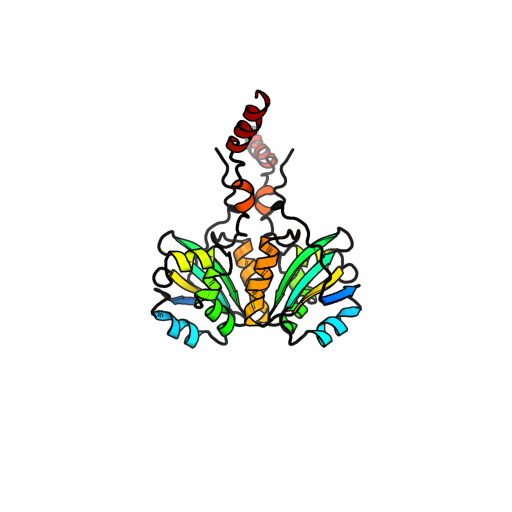 ? -0.902 19.672 1.508 1 98.81 47 ASN B CA 1
ATOM 1627 C C . ASN B 1 47 ? -1.626 21.016 1.474 1 98.81 47 ASN B C 1
ATOM 1629 O O . ASN B 1 47 ? -2.443 21.25 0.585 1 98.81 47 ASN B O 1
ATOM 1633 N N . MET B 1 48 ? -1.281 21.812 2.314 1 98.75 48 MET B N 1
ATOM 1634 C CA . MET B 1 48 ? -2.018 23.078 2.469 1 98.75 48 MET B CA 1
ATOM 1635 C C . MET B 1 48 ? -1.541 24.109 1.457 1 98.75 48 MET B C 1
ATOM 1637 O O . MET B 1 48 ? -2.156 25.172 1.31 1 98.75 48 MET B O 1
ATOM 1641 N N . ILE B 1 49 ? -0.505 23.812 0.747 1 98.62 49 ILE B N 1
ATOM 1642 C CA . ILE B 1 49 ? 0.024 24.719 -0.265 1 98.62 49 ILE B CA 1
ATOM 1643 C C . ILE B 1 49 ? -0.726 24.516 -1.58 1 98.62 49 ILE B C 1
ATOM 1645 O O . ILE B 1 49 ? -1.1 25.484 -2.242 1 98.62 49 ILE B O 1
ATOM 1649 N N . ASN B 1 50 ? -1.061 23.266 -1.971 1 97.94 50 ASN B N 1
ATOM 1650 C CA . ASN B 1 50 ? -1.651 23.016 -3.281 1 97.94 50 ASN B CA 1
ATOM 1651 C C . ASN B 1 50 ? -2.926 22.188 -3.168 1 97.94 50 ASN B C 1
ATOM 1653 O O . ASN B 1 50 ? -3.516 21.812 -4.184 1 97.94 50 ASN B O 1
ATOM 1657 N N . ALA B 1 51 ? -3.275 21.766 -1.979 1 97.31 51 ALA B N 1
ATOM 1658 C CA . ALA B 1 51 ? -4.535 21.109 -1.646 1 97.31 51 ALA B CA 1
ATOM 1659 C C . ALA B 1 51 ? -4.539 19.656 -2.119 1 97.31 51 ALA B C 1
ATOM 1661 O O . ALA B 1 51 ? -5.566 18.984 -2.047 1 97.31 51 ALA B O 1
ATOM 1662 N N . LYS B 1 52 ? -3.396 19.203 -2.574 1 97.44 52 LYS B N 1
ATOM 1663 C CA . LYS B 1 52 ? -3.307 17.797 -2.947 1 97.44 52 LYS B CA 1
ATOM 1664 C C . LYS B 1 52 ? -3.289 16.906 -1.712 1 97.44 52 LYS B C 1
ATOM 1666 O O . LYS B 1 52 ? -2.859 17.328 -0.637 1 97.44 52 LYS B O 1
ATOM 1671 N N . GLU B 1 53 ? -3.775 15.641 -1.93 1 97.94 53 GLU B N 1
ATOM 1672 C CA . GLU B 1 53 ? -3.938 14.766 -0.772 1 97.94 53 GLU B CA 1
ATOM 1673 C C . GLU B 1 53 ? -3.367 13.383 -1.045 1 97.94 53 GLU B C 1
ATOM 1675 O O . GLU B 1 53 ? -3.326 12.938 -2.193 1 97.94 53 GLU B O 1
ATOM 1680 N N . TYR B 1 54 ? -2.963 12.82 0.076 1 97.5 54 TYR B N 1
ATOM 1681 C CA . TYR B 1 54 ? -2.557 11.422 0.093 1 97.5 54 TYR B CA 1
ATOM 1682 C C . TYR B 1 54 ? -3.4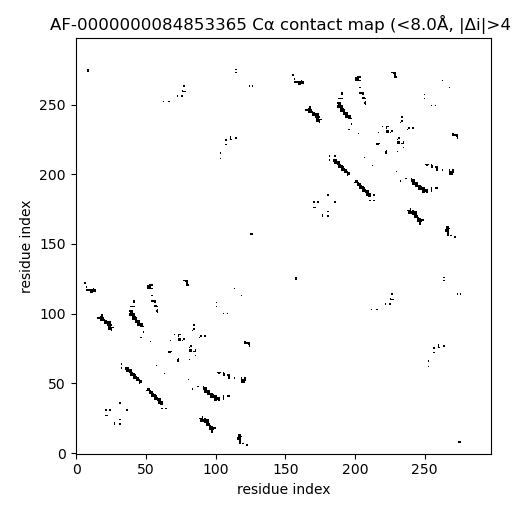26 10.609 1.05 1 97.5 54 TYR B C 1
ATOM 1684 O O . TYR B 1 54 ? -3.74 11.07 2.15 1 97.5 54 TYR B O 1
ATOM 1692 N N . LEU B 1 55 ? -3.793 9.438 0.61 1 97.62 55 LEU B N 1
ATOM 1693 C CA . LEU B 1 55 ? -4.535 8.5 1.438 1 97.62 55 LEU B CA 1
ATOM 1694 C C . LEU B 1 55 ? -3.674 7.285 1.785 1 97.62 55 LEU B C 1
ATOM 1696 O O . LEU B 1 55 ? -3.01 6.723 0.913 1 97.62 55 LEU B O 1
ATOM 1700 N N . GLY B 1 56 ? -3.697 6.918 3.078 1 96.44 56 GLY B N 1
ATOM 1701 C CA . GLY B 1 56 ? -3.055 5.691 3.529 1 96.44 56 GLY B CA 1
ATOM 1702 C C . GLY B 1 56 ? -3.789 5.02 4.672 1 96.44 56 GLY B C 1
ATOM 1703 O O . GLY B 1 56 ? -4.816 5.52 5.137 1 96.44 56 GLY B O 1
ATOM 1704 N N . SER B 1 57 ? -3.318 3.834 5.008 1 96.25 57 SER B N 1
ATOM 1705 C CA . SER B 1 57 ? -3.771 3.123 6.199 1 96.25 57 SER B CA 1
ATOM 1706 C C . SER B 1 57 ? -2.609 2.43 6.902 1 96.25 57 SER B C 1
ATOM 1708 O O . SER B 1 57 ? -1.529 2.275 6.328 1 96.25 57 SER B O 1
ATOM 1710 N N . THR B 1 58 ? -2.838 2.141 8.164 1 94.38 58 THR B N 1
ATOM 1711 C CA . THR B 1 58 ? -1.802 1.437 8.914 1 94.38 58 THR B CA 1
ATOM 1712 C C . THR B 1 58 ? -2.414 0.621 10.055 1 94.38 58 THR B C 1
ATOM 1714 O O . THR B 1 58 ? -3.447 0.999 10.609 1 94.38 58 THR B O 1
ATOM 1717 N N . SER B 1 59 ? -1.778 -0.501 10.289 1 91.75 59 SER B N 1
ATOM 1718 C CA . SER B 1 59 ? -2.027 -1.292 11.492 1 91.75 59 SER B CA 1
ATOM 1719 C C . SER B 1 59 ? -0.814 -1.287 12.422 1 91.75 59 SER B C 1
ATOM 1721 O O . SER B 1 59 ? -0.802 -1.981 13.438 1 91.75 59 SER B O 1
ATOM 1723 N N . ASN B 1 60 ? 0.178 -0.682 12.047 1 88.5 60 ASN B N 1
ATOM 1724 C CA . ASN B 1 60 ? 1.405 -0.409 12.789 1 88.5 60 ASN B CA 1
ATOM 1725 C C . ASN B 1 60 ? 1.78 1.069 12.727 1 88.5 60 ASN B C 1
ATOM 1727 O O . ASN B 1 60 ? 2.736 1.442 12.047 1 88.5 60 ASN B O 1
ATOM 1731 N N . ALA B 1 61 ? 1.089 1.824 13.516 1 95.06 61 ALA B N 1
ATOM 1732 C CA . ALA B 1 61 ? 1.114 3.277 13.367 1 95.06 61 ALA B CA 1
ATOM 1733 C C . ALA B 1 61 ? 2.49 3.84 13.719 1 95.06 61 ALA B C 1
ATOM 1735 O O . ALA B 1 61 ? 3.002 4.719 13.023 1 95.06 61 ALA B O 1
ATOM 1736 N N . LYS B 1 62 ? 3.041 3.326 14.812 1 94.69 62 LYS B N 1
ATOM 1737 C CA . LYS B 1 62 ? 4.344 3.838 15.234 1 94.69 62 LYS B CA 1
ATOM 1738 C C . LYS B 1 62 ? 5.359 3.748 14.102 1 94.69 62 LYS B C 1
ATOM 1740 O O . LYS B 1 62 ? 6.039 4.73 13.789 1 94.69 62 LYS B O 1
ATOM 1745 N N . LYS B 1 63 ? 5.461 2.658 13.477 1 91.62 63 LYS B N 1
ATOM 1746 C CA . LYS B 1 63 ? 6.402 2.434 12.391 1 91.62 63 LYS B CA 1
ATOM 1747 C C . LYS B 1 63 ? 6.059 3.297 11.18 1 91.62 63 LYS B C 1
ATOM 1749 O O . LYS B 1 63 ? 6.941 3.912 10.578 1 91.62 63 LYS B O 1
ATOM 1754 N N . ARG B 1 64 ? 4.805 3.35 10.82 1 93.44 64 ARG B N 1
ATOM 1755 C CA . ARG B 1 64 ? 4.363 4.102 9.648 1 93.44 64 ARG B CA 1
ATOM 1756 C C . ARG B 1 64 ? 4.625 5.594 9.828 1 93.44 64 ARG B C 1
ATOM 1758 O O . ARG B 1 64 ? 5.145 6.25 8.922 1 93.44 64 ARG B O 1
ATOM 1765 N N . LEU B 1 65 ? 4.281 6.117 10.992 1 97.19 65 LEU B N 1
ATOM 1766 C CA . LEU B 1 65 ? 4.5 7.531 11.273 1 97.19 65 LEU B CA 1
ATOM 1767 C C . LEU B 1 65 ? 5.984 7.867 11.25 1 97.19 65 LEU B C 1
ATOM 1769 O O . LEU B 1 65 ? 6.379 8.922 10.75 1 97.19 65 LEU B O 1
ATOM 1773 N N . ASN B 1 66 ? 6.785 7.004 11.719 1 96.06 66 ASN B N 1
ATOM 1774 C CA . ASN B 1 66 ? 8.227 7.215 11.695 1 96.06 66 ASN B CA 1
ATOM 1775 C C . ASN B 1 66 ? 8.742 7.391 10.266 1 96.06 66 ASN B C 1
ATOM 1777 O O . ASN B 1 66 ? 9.656 8.188 10.031 1 96.06 66 ASN B O 1
ATOM 1781 N N . THR B 1 67 ? 8.203 6.695 9.328 1 94.31 67 THR B N 1
ATOM 1782 C CA . THR B 1 67 ? 8.633 6.805 7.941 1 94.31 67 THR B CA 1
ATOM 1783 C C . THR B 1 67 ? 8.391 8.219 7.41 1 94.31 67 THR B C 1
ATOM 1785 O O . THR B 1 67 ? 9.242 8.781 6.719 1 94.31 67 THR B O 1
ATOM 1788 N N . TYR B 1 68 ? 7.305 8.797 7.816 1 97.44 68 TYR B N 1
ATOM 1789 C CA . TYR B 1 68 ? 6.945 10.125 7.332 1 97.44 68 TYR B CA 1
ATOM 1790 C C . TYR B 1 68 ? 7.836 11.195 7.953 1 97.44 68 TYR B C 1
ATOM 1792 O O . TYR B 1 68 ? 7.992 12.281 7.391 1 97.44 68 TYR B O 1
ATOM 1800 N N . TYR B 1 69 ? 8.352 10.891 9.078 1 98.12 69 TYR B N 1
ATOM 1801 C CA . TYR B 1 69 ? 9.102 11.914 9.789 1 98.12 69 TYR B CA 1
ATOM 1802 C C . TYR B 1 69 ? 10.602 11.648 9.719 1 98.12 69 TYR B C 1
ATOM 1804 O O . TYR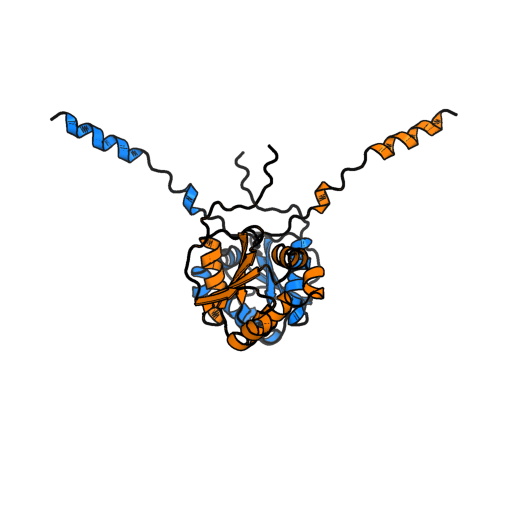 B 1 69 ? 11.398 12.359 10.336 1 98.12 69 TYR B O 1
ATOM 1812 N N . ASN B 1 70 ? 10.992 10.68 8.992 1 96.69 70 ASN B N 1
ATOM 1813 C CA . ASN B 1 70 ? 12.398 10.391 8.734 1 96.69 70 ASN B CA 1
ATOM 1814 C C . ASN B 1 70 ? 12.859 11 7.414 1 96.69 70 ASN B C 1
ATOM 1816 O O . ASN B 1 70 ? 12.516 10.492 6.344 1 96.69 70 ASN B O 1
ATOM 1820 N N . LEU B 1 71 ? 13.648 12.023 7.473 1 96.31 71 LEU B N 1
ATOM 1821 C CA . LEU B 1 71 ? 14.055 12.789 6.301 1 96.31 71 LEU B CA 1
ATOM 1822 C C . LEU B 1 71 ? 14.875 11.93 5.344 1 96.31 71 LEU B C 1
ATOM 1824 O O . LEU B 1 71 ? 14.781 12.094 4.125 1 96.31 71 LEU B O 1
ATOM 1828 N N . LYS B 1 72 ? 15.672 11.094 5.863 1 95.25 72 LYS B N 1
ATOM 1829 C CA . LYS B 1 72 ? 16.469 10.195 5.023 1 95.25 72 LYS B CA 1
ATOM 1830 C C . LYS B 1 72 ? 15.562 9.273 4.211 1 95.25 72 LYS B C 1
ATOM 1832 O O . LYS B 1 72 ? 15.773 9.086 3.014 1 95.25 72 LYS B O 1
ATOM 1837 N N . THR B 1 73 ? 14.602 8.781 4.898 1 94.25 73 THR B N 1
ATOM 1838 C CA . THR B 1 73 ? 13.641 7.914 4.234 1 94.25 73 THR B CA 1
ATOM 1839 C C . THR B 1 73 ? 12.883 8.68 3.15 1 94.25 73 THR B C 1
ATOM 1841 O O . THR B 1 73 ? 12.742 8.195 2.025 1 94.25 73 THR B O 1
ATOM 1844 N N . LEU B 1 74 ? 12.469 9.875 3.473 1 96.12 74 LEU B N 1
ATOM 1845 C CA . LEU B 1 74 ? 11.719 10.695 2.523 1 96.12 74 LEU B CA 1
ATOM 1846 C C . LEU B 1 74 ? 12.555 10.977 1.28 1 96.12 74 LEU B C 1
ATOM 1848 O O . LEU B 1 74 ? 12.031 11.008 0.166 1 96.12 74 LEU B O 1
ATOM 1852 N N . GLY B 1 75 ? 13.75 11.164 1.443 1 95.75 75 GLY B N 1
ATOM 1853 C CA . GLY B 1 75 ? 14.633 11.5 0.339 1 95.75 75 GLY B CA 1
ATOM 1854 C C . GLY B 1 75 ? 15.031 10.305 -0.498 1 95.75 75 GLY B C 1
ATOM 1855 O O . GLY B 1 75 ? 15.391 10.445 -1.67 1 95.75 75 GLY B O 1
ATOM 1856 N N . LYS B 1 76 ? 14.938 9.18 0.065 1 94.31 76 LYS B N 1
ATOM 1857 C CA . LYS B 1 76 ? 15.422 7.953 -0.573 1 94.31 76 LYS B CA 1
ATOM 1858 C C . LYS B 1 76 ? 14.32 7.297 -1.404 1 94.31 76 LYS B C 1
ATOM 1860 O O . LYS B 1 76 ? 14.594 6.73 -2.465 1 94.31 76 LYS B O 1
ATOM 1865 N N . ILE B 1 77 ? 13.117 7.453 -0.935 1 92.12 77 ILE B N 1
ATOM 1866 C CA . ILE B 1 77 ? 11.992 6.762 -1.554 1 92.12 77 ILE B CA 1
ATOM 1867 C C . ILE B 1 77 ? 11.25 7.719 -2.486 1 92.12 77 ILE B C 1
ATOM 1869 O O . ILE B 1 77 ? 10.875 8.82 -2.084 1 92.12 77 ILE B O 1
ATOM 1873 N N . ASN B 1 78 ? 11.078 7.273 -3.734 1 89.62 78 ASN B N 1
ATOM 1874 C CA . ASN B 1 78 ? 10.422 8.117 -4.73 1 89.62 78 ASN B CA 1
ATOM 1875 C C . ASN B 1 78 ? 8.906 7.953 -4.695 1 89.62 78 ASN B C 1
ATOM 1877 O O . ASN B 1 78 ? 8.328 7.332 -5.586 1 89.62 78 ASN B O 1
ATOM 1881 N N . MET B 1 79 ? 8.32 8.477 -3.748 1 92.62 79 MET B N 1
ATOM 1882 C CA . MET B 1 79 ? 6.867 8.555 -3.646 1 92.62 79 MET B CA 1
ATOM 1883 C C . MET B 1 79 ? 6.402 10.008 -3.686 1 92.62 79 MET B C 1
ATOM 1885 O O . MET B 1 79 ? 6.996 10.875 -3.043 1 92.62 79 MET B O 1
ATOM 1889 N N . PRO B 1 80 ? 5.34 10.242 -4.395 1 94.25 80 PRO B N 1
ATOM 1890 C CA . PRO B 1 80 ? 4.875 11.617 -4.543 1 94.25 80 PRO B CA 1
ATOM 1891 C C . PRO B 1 80 ? 4.629 12.305 -3.201 1 94.25 80 PRO B C 1
ATOM 1893 O O . PRO B 1 80 ? 5.016 13.469 -3.018 1 94.25 80 PRO B O 1
ATOM 1896 N N . ILE B 1 81 ? 4.078 11.578 -2.219 1 97.12 81 ILE B N 1
ATOM 1897 C CA . ILE B 1 81 ? 3.771 12.203 -0.936 1 97.12 81 ILE B CA 1
ATOM 1898 C C . ILE B 1 81 ? 5.066 12.477 -0.174 1 97.12 81 ILE B C 1
ATOM 1900 O O . ILE B 1 81 ? 5.199 13.516 0.481 1 97.12 81 ILE B O 1
ATOM 1904 N N . TYR B 1 82 ? 5.992 11.617 -0.219 1 97.12 82 TYR B N 1
ATOM 1905 C CA . TYR B 1 82 ? 7.27 11.852 0.442 1 97.12 82 TYR B CA 1
ATOM 1906 C C . TYR B 1 82 ? 7.988 13.055 -0.167 1 97.12 82 TYR B C 1
ATOM 1908 O O . TYR B 1 82 ? 8.461 13.938 0.555 1 97.12 82 TYR B O 1
ATOM 1916 N N . ASN B 1 83 ? 7.957 13.094 -1.491 1 97 83 ASN B N 1
ATOM 1917 C CA . ASN B 1 83 ? 8.562 14.219 -2.199 1 97 83 ASN B CA 1
ATOM 1918 C C . ASN B 1 83 ? 7.902 15.539 -1.816 1 97 83 ASN B C 1
ATOM 1920 O O . ASN B 1 83 ? 8.586 16.547 -1.635 1 97 83 ASN B O 1
ATOM 1924 N N . ALA B 1 84 ? 6.629 15.484 -1.724 1 98.12 84 ALA B N 1
ATOM 1925 C CA . ALA B 1 84 ? 5.879 16.688 -1.384 1 98.12 84 ALA B CA 1
ATOM 1926 C C . ALA B 1 84 ? 6.215 17.172 0.028 1 98.12 84 ALA B C 1
ATOM 1928 O O . ALA B 1 84 ? 6.398 18.359 0.261 1 98.12 84 ALA B O 1
ATOM 1929 N N . ILE B 1 85 ? 6.297 16.234 0.994 1 98.62 85 ILE B N 1
ATOM 1930 C CA . ILE B 1 85 ? 6.625 16.594 2.373 1 98.62 85 ILE B CA 1
ATOM 1931 C C . ILE B 1 85 ? 8.039 17.156 2.439 1 98.62 85 ILE B C 1
ATOM 1933 O O . ILE B 1 85 ? 8.273 18.156 3.125 1 98.62 85 ILE B O 1
ATOM 1937 N N . LEU B 1 86 ? 8.914 16.625 1.71 1 98.12 86 LEU B N 1
ATOM 1938 C CA . LEU B 1 86 ? 10.289 17.109 1.655 1 98.12 86 LEU B CA 1
ATOM 1939 C C . LEU B 1 86 ? 10.344 18.516 1.067 1 98.12 86 LEU B C 1
ATOM 1941 O O . LEU B 1 86 ? 11.062 19.375 1.577 1 98.12 86 LEU B O 1
ATOM 1945 N N . LYS B 1 87 ? 9.586 18.672 0.073 1 98.19 87 LYS B N 1
ATOM 1946 C CA . LYS B 1 87 ? 9.609 19.922 -0.674 1 98.19 87 LYS B CA 1
ATOM 1947 C C . LYS B 1 87 ? 8.938 21.047 0.118 1 98.19 87 LYS B C 1
ATOM 1949 O O . LYS B 1 87 ? 9.461 22.172 0.177 1 98.19 87 LYS B O 1
ATOM 1954 N N . HIS B 1 88 ? 7.852 20.75 0.741 1 98.69 88 HIS B N 1
ATOM 1955 C CA . HIS B 1 88 ? 7.012 21.812 1.276 1 98.69 88 HIS B CA 1
ATOM 1956 C C . HIS B 1 88 ? 7.125 21.891 2.795 1 98.69 88 HIS B C 1
ATOM 1958 O O . HIS B 1 88 ? 6.754 22.906 3.398 1 98.69 88 HIS B O 1
ATOM 1964 N N . GLY B 1 89 ? 7.578 20.766 3.439 1 98.75 89 GLY B N 1
ATOM 1965 C CA . GLY B 1 89 ? 7.738 20.766 4.887 1 98.75 89 GLY B CA 1
ATOM 1966 C C . GLY B 1 89 ? 6.504 20.297 5.625 1 98.75 89 GLY B C 1
ATOM 1967 O O . GLY B 1 89 ? 5.379 20.594 5.227 1 98.75 89 GLY B O 1
ATOM 1968 N N . HIS B 1 90 ? 6.703 19.656 6.797 1 98.88 90 HIS B N 1
ATOM 1969 C CA . HIS B 1 90 ? 5.613 19.109 7.598 1 98.88 90 HIS B CA 1
ATOM 1970 C C . HIS B 1 90 ? 4.684 20.203 8.094 1 98.88 90 HIS B C 1
ATOM 1972 O O . HIS B 1 90 ? 3.494 19.969 8.312 1 98.88 90 HIS B O 1
ATOM 1978 N N . GLU B 1 91 ? 5.238 21.438 8.289 1 98.88 91 GLU B N 1
ATOM 1979 C CA . GLU B 1 91 ? 4.438 22.547 8.797 1 98.88 91 GLU B CA 1
ATOM 1980 C C . GLU B 1 91 ? 3.344 22.922 7.812 1 98.88 91 GLU B C 1
ATOM 1982 O O . GLU B 1 91 ? 2.371 23.594 8.18 1 98.88 91 GLU B O 1
ATOM 1987 N N . ASN B 1 92 ? 3.496 22.531 6.582 1 98.88 92 ASN B N 1
ATOM 1988 C CA . ASN B 1 92 ? 2.518 22.859 5.551 1 98.88 92 ASN B CA 1
ATOM 1989 C C . ASN B 1 92 ? 1.608 21.672 5.242 1 98.88 92 ASN B C 1
ATOM 1991 O O . ASN B 1 92 ? 0.975 21.625 4.188 1 98.88 92 ASN B O 1
ATOM 1995 N N . PHE B 1 93 ? 1.547 20.75 6.18 1 98.94 93 PHE B N 1
ATOM 1996 C CA . PHE B 1 93 ? 0.657 19.609 6.02 1 98.94 93 PHE B CA 1
ATOM 1997 C C . PHE B 1 93 ? -0.259 19.469 7.23 1 98.94 93 PHE B C 1
ATOM 1999 O O . PHE B 1 93 ? 0.171 19.656 8.367 1 98.94 93 PHE B O 1
ATOM 2006 N N . THR B 1 94 ? -1.483 19.172 6.926 1 98.88 94 THR B N 1
ATOM 2007 C CA . THR B 1 94 ? -2.42 18.656 7.922 1 98.88 94 THR B CA 1
ATOM 2008 C C . THR B 1 94 ? -2.504 17.141 7.852 1 98.88 94 THR B C 1
ATOM 2010 O O . THR B 1 94 ? -2.58 16.562 6.766 1 98.88 94 THR B O 1
ATOM 2013 N N . PHE B 1 95 ? -2.324 16.5 9.039 1 98.88 95 PHE B N 1
ATOM 2014 C CA . PHE B 1 95 ? -2.518 15.07 9.148 1 98.88 95 PHE B CA 1
ATOM 2015 C C . PHE B 1 95 ? -3.885 14.75 9.742 1 98.88 95 PHE B C 1
ATOM 2017 O O . PHE B 1 95 ? -4.246 15.273 10.797 1 98.88 95 PHE B O 1
ATOM 2024 N N . GLU B 1 96 ? -4.668 13.914 9.031 1 98.88 96 GLU B N 1
ATOM 2025 C CA . GLU B 1 96 ? -6.004 13.594 9.523 1 98.88 96 GLU B CA 1
ATOM 2026 C C . GLU B 1 96 ? -6.215 12.086 9.609 1 98.88 96 GLU B C 1
ATOM 2028 O O . GLU B 1 96 ? -5.855 11.352 8.688 1 98.88 96 GLU B O 1
ATOM 2033 N N . ILE B 1 97 ? -6.738 11.711 10.734 1 98.88 97 ILE B N 1
ATOM 2034 C CA . ILE B 1 97 ? -7.309 10.367 10.828 1 98.88 97 ILE B CA 1
ATOM 2035 C C . ILE B 1 97 ? -8.758 10.383 10.344 1 98.88 97 ILE B C 1
ATOM 2037 O O . ILE B 1 97 ? -9.617 11 10.969 1 98.88 97 ILE B O 1
ATOM 2041 N N . ILE B 1 98 ? -8.953 9.812 9.211 1 98.75 98 ILE B N 1
ATOM 2042 C CA . ILE B 1 98 ? -10.297 9.758 8.656 1 98.75 98 ILE B CA 1
ATOM 2043 C C . ILE B 1 98 ? -11.188 8.891 9.547 1 98.75 98 ILE B C 1
ATOM 2045 O O . ILE B 1 98 ? -12.273 9.305 9.945 1 98.75 98 ILE B O 1
ATOM 2049 N N . GLU B 1 99 ? -10.656 7.676 9.867 1 98.69 99 GLU B N 1
ATOM 2050 C CA . GLU B 1 99 ? -11.352 6.773 10.781 1 98.69 99 GLU B CA 1
ATOM 2051 C C . GLU B 1 99 ? -10.375 5.805 11.453 1 98.69 99 GLU B C 1
ATOM 2053 O O . GLU B 1 99 ? -9.398 5.383 10.836 1 98.69 99 GLU B O 1
ATOM 2058 N N . TYR B 1 100 ? -10.672 5.5 12.672 1 98.62 100 TYR B N 1
ATOM 2059 C CA . TYR B 1 100 ? -10.023 4.355 13.305 1 98.62 100 TYR B CA 1
ATOM 2060 C C . TYR B 1 100 ? -10.68 3.049 12.875 1 98.62 100 TYR B C 1
ATOM 2062 O O . TYR B 1 100 ? -11.844 3.037 12.461 1 98.62 100 TYR B O 1
ATOM 2070 N N . CYS B 1 101 ? -9.891 1.972 12.906 1 97.81 101 CYS B N 1
ATOM 2071 C CA . CYS B 1 101 ? -10.422 0.671 12.516 1 97.81 101 CYS B CA 1
ATOM 2072 C C . CYS B 1 101 ? -9.695 -0.457 13.234 1 97.81 101 CYS B C 1
ATOM 2074 O O . CYS B 1 101 ? -8.75 -0.209 13.992 1 97.81 101 CYS B O 1
ATOM 2076 N N . LEU B 1 102 ? -10.203 -1.683 13.031 1 94.75 102 LEU B N 1
ATOM 2077 C CA . LEU B 1 102 ? -9.469 -2.85 13.508 1 94.75 102 LEU B CA 1
ATOM 2078 C C . LEU B 1 102 ? -8.234 -3.098 12.656 1 94.75 102 LEU B C 1
ATOM 2080 O O . LEU B 1 102 ? -8.211 -2.762 11.469 1 94.75 102 LEU B O 1
ATOM 2084 N N . SER B 1 103 ? -7.266 -3.674 13.258 1 91.94 103 SER B N 1
ATOM 2085 C CA . SER B 1 103 ? -5.977 -3.889 12.602 1 91.94 103 SER B CA 1
ATOM 2086 C C . SER B 1 103 ? -6.141 -4.684 11.312 1 91.94 103 SER B C 1
ATOM 2088 O O . SER B 1 103 ? -5.434 -4.441 10.328 1 91.94 103 SER B O 1
ATOM 2090 N N . ASN B 1 104 ? -7.07 -5.582 11.289 1 89.88 104 ASN B N 1
ATOM 2091 C CA . ASN B 1 104 ? -7.23 -6.453 10.133 1 89.88 104 ASN B CA 1
ATOM 2092 C C . ASN B 1 104 ? -8.133 -5.82 9.078 1 89.88 104 ASN B C 1
ATOM 2094 O O . ASN B 1 104 ? -8.375 -6.414 8.023 1 89.88 104 ASN B O 1
ATOM 2098 N N . GLU B 1 105 ? -8.555 -4.609 9.305 1 93.69 105 GLU B N 1
ATOM 2099 C CA . GLU B 1 105 ? -9.5 -3.961 8.391 1 93.69 105 GLU B CA 1
ATOM 2100 C C . GLU B 1 105 ? -8.844 -2.807 7.648 1 93.69 105 GLU B C 1
ATOM 2102 O O . GLU B 1 105 ? -9.43 -2.24 6.723 1 93.69 105 GLU B O 1
ATOM 2107 N N . SER B 1 106 ? -7.629 -2.5 8.008 1 93.62 106 SER B N 1
ATOM 2108 C CA . SER B 1 106 ? -7 -1.279 7.512 1 93.62 106 SER B CA 1
ATOM 2109 C C . SER B 1 106 ? -6.914 -1.282 5.988 1 93.62 106 SER B C 1
ATOM 2111 O O . SER B 1 106 ? -7.254 -0.291 5.34 1 93.62 106 SER B O 1
ATOM 2113 N N . ILE B 1 107 ? -6.578 -2.406 5.398 1 90.31 107 ILE B N 1
ATOM 2114 C CA . ILE B 1 107 ? -6.418 -2.514 3.953 1 90.31 107 ILE B CA 1
ATOM 2115 C C . ILE B 1 107 ? -7.777 -2.357 3.27 1 90.31 107 ILE B C 1
ATOM 2117 O O . ILE B 1 107 ? -7.906 -1.606 2.299 1 90.31 107 ILE B O 1
ATOM 2121 N N . GLU B 1 108 ? -8.75 -3.051 3.809 1 93.5 108 GLU B N 1
ATOM 2122 C CA . GLU B 1 108 ? -10.102 -2.98 3.266 1 93.5 108 GLU B CA 1
ATOM 2123 C C . GLU B 1 108 ? -10.641 -1.554 3.311 1 93.5 108 GLU B C 1
ATOM 2125 O O . GLU B 1 108 ? -11.219 -1.072 2.336 1 93.5 108 GLU B O 1
ATOM 2130 N N . ARG B 1 109 ? -10.461 -0.914 4.387 1 96.31 109 ARG B N 1
ATOM 2131 C CA . ARG B 1 109 ? -10.992 0.436 4.562 1 96.31 109 ARG B CA 1
ATOM 2132 C C . ARG B 1 109 ? -10.258 1.432 3.67 1 96.31 109 ARG B C 1
ATOM 2134 O O . ARG B 1 109 ? -10.875 2.32 3.082 1 96.31 109 ARG B O 1
ATOM 2141 N N . GLU B 1 110 ? -8.938 1.255 3.57 1 94.62 110 GLU B N 1
ATOM 2142 C CA . GLU B 1 110 ? -8.188 2.09 2.637 1 94.62 110 GLU B CA 1
ATOM 2143 C C . GLU B 1 110 ? -8.703 1.912 1.208 1 94.62 110 GLU B C 1
ATOM 2145 O O . GLU B 1 110 ? -8.906 2.893 0.492 1 94.62 110 GLU B O 1
ATOM 2150 N N . GLN B 1 111 ? -8.914 0.691 0.831 1 92.69 111 GLN B N 1
ATOM 2151 C CA . GLN B 1 111 ? -9.383 0.396 -0.521 1 92.69 111 GLN B CA 1
ATOM 2152 C C . GLN B 1 111 ? -10.758 1.007 -0.778 1 92.69 111 GLN B C 1
ATOM 2154 O O . GLN B 1 111 ? -11.023 1.5 -1.874 1 92.69 111 GLN B O 1
ATOM 2159 N N . TYR B 1 112 ? -11.625 0.962 0.182 1 94.31 112 TYR B N 1
ATOM 2160 C CA . TYR B 1 112 ? -12.938 1.597 0.063 1 94.31 112 TYR B CA 1
ATOM 2161 C C . TYR B 1 112 ? -12.797 3.053 -0.363 1 94.31 112 TYR B C 1
ATOM 2163 O O . TYR B 1 112 ? -13.477 3.502 -1.288 1 94.31 112 TYR B O 1
ATOM 2171 N N . TYR B 1 113 ? -11.906 3.756 0.266 1 95 113 TYR B N 1
ATOM 2172 C CA . TYR B 1 113 ? -11.742 5.172 -0.033 1 95 113 TYR B CA 1
ATOM 2173 C C . TYR B 1 113 ? -11.086 5.371 -1.396 1 95 113 TYR B C 1
ATOM 2175 O O . TYR B 1 113 ? -11.461 6.281 -2.143 1 95 113 TYR B O 1
ATOM 2183 N N . LEU B 1 114 ? -10.148 4.504 -1.723 1 92.19 114 LEU B N 1
ATOM 2184 C CA . LEU B 1 114 ? -9.484 4.613 -3.02 1 92.19 114 LEU B CA 1
ATOM 2185 C C . LEU B 1 114 ? -10.461 4.305 -4.152 1 92.19 114 LEU B C 1
ATOM 2187 O O . LEU B 1 114 ? -10.328 4.848 -5.25 1 92.19 114 LEU B O 1
ATOM 2191 N N . ASP B 1 115 ? -11.438 3.475 -3.867 1 90.62 115 ASP B N 1
ATOM 2192 C CA . ASP B 1 115 ? -12.43 3.088 -4.867 1 90.62 115 ASP B CA 1
ATOM 2193 C C . ASP B 1 115 ? -13.43 4.215 -5.117 1 90.62 115 ASP B C 1
ATOM 2195 O O . ASP B 1 115 ? -14.047 4.281 -6.18 1 90.62 115 ASP B O 1
ATOM 2199 N N . ASN B 1 116 ? -13.523 5.113 -4.188 1 93.25 116 ASN B N 1
ATOM 2200 C CA . ASN B 1 116 ? -14.672 6.012 -4.238 1 93.25 116 ASN B CA 1
ATOM 2201 C C . ASN B 1 116 ? -14.242 7.473 -4.293 1 93.25 116 ASN B C 1
ATOM 2203 O O . ASN B 1 116 ? -15.055 8.352 -4.582 1 93.25 116 ASN B O 1
ATOM 2207 N N . PHE B 1 117 ? -12.953 7.66 -4.105 1 93.5 117 PHE B N 1
ATOM 2208 C CA . PHE B 1 117 ? -12.484 9.039 -4.059 1 93.5 117 PHE B CA 1
ATOM 2209 C C . PHE B 1 117 ? -11.117 9.164 -4.711 1 93.5 117 PHE B C 1
ATOM 2211 O O . PHE B 1 117 ? -10.391 8.172 -4.848 1 93.5 117 PHE B O 1
ATOM 2218 N N . ASP B 1 118 ? -10.797 10.406 -5.086 1 92.06 118 ASP B N 1
ATOM 2219 C CA . ASP B 1 118 ? -9.492 10.68 -5.691 1 92.06 118 ASP B CA 1
ATOM 2220 C C . ASP B 1 118 ? -8.523 11.258 -4.664 1 92.06 118 ASP B C 1
ATOM 2222 O O . ASP B 1 118 ? -8.914 12.07 -3.822 1 92.06 118 ASP B O 1
ATOM 2226 N N . PHE B 1 119 ? -7.312 10.82 -4.75 1 94.19 119 PHE B N 1
ATOM 2227 C CA . PHE B 1 119 ? -6.188 11.328 -3.973 1 94.19 119 PHE B CA 1
ATOM 2228 C C . PHE B 1 119 ? -4.969 11.547 -4.863 1 94.19 119 PHE B C 1
ATOM 2230 O O . PHE B 1 119 ? -4.383 10.586 -5.363 1 94.19 119 PHE B O 1
ATOM 2237 N N . GLU B 1 120 ? -4.57 12.766 -4.98 1 93.56 120 GLU B N 1
ATOM 2238 C CA . GLU B 1 120 ? -3.639 13.18 -6.023 1 93.56 120 GLU B CA 1
ATOM 2239 C C . GLU B 1 120 ? -2.271 12.531 -5.84 1 93.56 120 GLU B C 1
ATOM 2241 O O . GLU B 1 120 ? -1.582 12.234 -6.82 1 93.56 120 GLU B O 1
ATOM 2246 N N . TYR B 1 121 ? -1.912 12.305 -4.57 1 94.81 121 TYR B N 1
ATOM 2247 C CA . TYR B 1 121 ? -0.578 11.773 -4.316 1 94.81 121 TYR B CA 1
ATOM 2248 C C . TYR B 1 121 ? -0.572 10.25 -4.395 1 94.81 121 TYR B C 1
ATOM 2250 O O . TYR B 1 121 ? 0.487 9.625 -4.316 1 94.81 121 TYR B O 1
ATOM 2258 N N . ASN B 1 122 ? -1.755 9.625 -4.52 1 90.56 122 ASN B N 1
ATOM 2259 C CA . ASN B 1 122 ? -1.841 8.172 -4.609 1 90.56 122 ASN B CA 1
ATOM 2260 C C . ASN B 1 122 ? -1.709 7.691 -6.051 1 90.56 122 ASN B C 1
ATOM 2262 O O . ASN B 1 122 ? -2.654 7.133 -6.613 1 90.56 122 ASN B O 1
ATOM 2266 N N . VAL B 1 123 ? -0.621 7.938 -6.637 1 80.56 123 VAL B N 1
ATOM 2267 C CA . VAL B 1 123 ? -0.251 7.516 -7.984 1 80.56 123 VAL B CA 1
ATOM 2268 C C . VAL B 1 123 ? 1.172 6.965 -7.98 1 80.56 123 VAL B C 1
ATOM 2270 O O . VAL B 1 123 ? 1.95 7.242 -7.066 1 80.56 123 VAL B O 1
ATOM 2273 N N . LEU B 1 124 ? 1.337 5.992 -8.906 1 69.38 124 LEU B N 1
ATOM 2274 C CA . LEU B 1 124 ? 2.707 5.508 -9.047 1 69.38 124 LEU B CA 1
ATOM 2275 C C . LEU B 1 124 ? 3.586 6.555 -9.719 1 69.38 124 LEU B C 1
ATOM 2277 O O . LEU B 1 124 ? 3.135 7.262 -10.625 1 69.38 124 LEU B O 1
ATOM 2281 N N . ALA B 1 125 ? 4.727 6.762 -9.102 1 60.38 125 ALA B N 1
ATOM 2282 C CA . ALA B 1 125 ? 5.645 7.746 -9.672 1 60.38 125 ALA B CA 1
ATOM 2283 C C . ALA B 1 125 ? 6.004 7.395 -11.109 1 60.38 125 ALA B C 1
ATOM 2285 O O . ALA B 1 125 ? 6.117 6.219 -11.461 1 60.38 125 ALA B O 1
ATOM 2286 N N . LYS B 1 126 ? 5.75 8.391 -12.023 1 56.25 126 LYS B N 1
ATOM 2287 C CA . LYS B 1 126 ? 6.102 8.227 -13.43 1 56.25 126 LYS B CA 1
ATOM 2288 C C . LYS B 1 126 ? 7.605 8.078 -13.609 1 56.25 126 LYS B C 1
ATOM 2290 O O . LYS B 1 126 ? 8.391 8.734 -12.922 1 56.25 126 LYS B O 1
ATOM 2295 N N . ALA B 1 127 ? 7.984 6.922 -14.164 1 50.97 127 ALA B N 1
ATOM 2296 C CA . ALA B 1 127 ? 9.383 6.793 -14.562 1 50.97 127 ALA B CA 1
ATOM 2297 C C . ALA B 1 127 ? 9.812 7.953 -15.461 1 50.97 127 ALA B C 1
ATOM 2299 O O . ALA B 1 127 ? 9.258 8.141 -16.547 1 50.97 127 ALA B O 1
ATOM 2300 N N . ASP B 1 128 ? 9.82 9.086 -15 1 43.19 128 ASP B N 1
ATOM 2301 C CA . ASP B 1 128 ? 10.25 10.172 -15.875 1 43.19 128 ASP B CA 1
ATOM 2302 C C . ASP B 1 128 ? 11.445 9.758 -16.734 1 43.19 128 ASP B C 1
ATOM 2304 O O . ASP B 1 128 ? 11.906 10.523 -17.578 1 43.19 128 ASP B O 1
ATOM 2308 N N . SER B 1 129 ? 12.188 8.844 -16.359 1 41.38 129 SER B N 1
ATOM 2309 C CA . SER B 1 129 ? 13.484 8.75 -17.031 1 41.38 129 SER B CA 1
ATOM 2310 C C . SER B 1 129 ? 13.32 8.461 -18.516 1 41.38 129 SER B C 1
ATOM 2312 O O . SER B 1 129 ? 14.281 8.578 -19.281 1 41.38 129 SER B O 1
ATOM 2314 N N . LEU B 1 130 ? 12.258 7.762 -18.875 1 37.47 130 LEU B N 1
ATOM 2315 C CA . LEU B 1 130 ? 12.406 7.488 -20.312 1 37.47 130 LEU B CA 1
ATOM 2316 C C . LEU B 1 130 ? 12.305 8.773 -21.125 1 37.47 130 LEU B C 1
ATOM 2318 O O . LEU B 1 130 ? 12.719 8.812 -22.281 1 37.47 130 LEU B O 1
ATOM 2322 N N . ALA B 1 131 ? 11.602 9.742 -20.625 1 37.28 131 ALA B N 1
ATOM 2323 C CA . ALA B 1 131 ? 11.406 10.867 -21.547 1 37.28 131 ALA B CA 1
ATOM 2324 C C . ALA B 1 131 ? 12.727 11.602 -21.781 1 37.28 131 ALA B C 1
ATOM 2326 O O . ALA B 1 131 ? 12.906 12.227 -22.828 1 37.28 131 ALA B O 1
ATOM 2327 N N . GLY B 1 132 ? 13.477 11.695 -20.688 1 35.12 132 GLY B N 1
ATOM 2328 C CA . GLY B 1 132 ? 14.523 12.68 -20.906 1 35.12 132 GLY B CA 1
ATOM 2329 C C . GLY B 1 132 ? 15.656 12.164 -21.781 1 35.12 132 GLY B C 1
ATOM 2330 O O . GLY B 1 132 ? 16.703 12.797 -21.891 1 35.12 132 GLY B O 1
ATOM 2331 N N . TYR B 1 133 ? 15.711 10.82 -21.938 1 36.88 133 TYR B N 1
ATOM 2332 C CA . TYR B 1 133 ? 16.891 10.617 -22.75 1 36.88 133 TYR B CA 1
ATOM 2333 C C . TYR B 1 133 ? 16.641 11.047 -24.188 1 36.88 133 TYR B C 1
ATOM 2335 O O . TYR B 1 133 ? 16.172 10.25 -25.016 1 36.88 133 TYR B O 1
ATOM 2343 N N . LYS B 1 134 ? 16 12.148 -24.375 1 34.59 134 LYS B N 1
ATOM 2344 C CA . LYS B 1 134 ? 16.141 12.648 -25.734 1 34.59 134 LYS B CA 1
ATOM 2345 C C . LYS B 1 134 ? 17.609 12.719 -26.156 1 34.59 134 LYS B C 1
ATOM 2347 O O . LYS B 1 134 ? 18.438 13.297 -25.438 1 34.59 134 LYS B O 1
ATOM 2352 N N . HIS B 1 135 ? 17.969 11.766 -26.875 1 38.69 135 HIS B N 1
ATOM 2353 C CA . HIS B 1 135 ? 19.25 11.805 -27.562 1 38.69 135 HIS B CA 1
ATOM 2354 C C . HIS B 1 135 ? 19.547 13.211 -28.078 1 38.69 135 HIS B C 1
ATOM 2356 O O . HIS B 1 135 ? 18.734 13.805 -28.781 1 38.69 135 HIS B O 1
ATOM 2362 N N . THR B 1 136 ? 20.172 14.023 -27.359 1 39.09 136 THR B N 1
ATOM 2363 C CA . THR B 1 136 ? 20.734 15.203 -28.016 1 39.09 136 THR B CA 1
ATOM 2364 C C . THR B 1 136 ? 21.359 14.836 -29.359 1 39.09 136 THR B C 1
ATOM 2366 O O . THR B 1 136 ? 22.156 13.898 -29.438 1 39.09 136 THR B O 1
ATOM 2369 N N . THR B 1 137 ? 20.578 14.875 -30.391 1 38.72 137 THR B N 1
ATOM 2370 C CA . THR B 1 137 ? 20.953 14.719 -31.781 1 38.72 137 THR B CA 1
ATOM 2371 C C . THR B 1 137 ? 22.312 15.344 -32.062 1 38.72 137 THR B C 1
ATOM 2373 O O . THR B 1 137 ? 22.906 15.133 -33.125 1 38.72 137 THR B O 1
ATOM 2376 N N . GLU B 1 138 ? 22.672 16.234 -31.109 1 38.16 138 GLU B N 1
ATOM 2377 C CA . GLU B 1 138 ? 23.781 17.031 -31.641 1 38.16 138 GLU B CA 1
ATOM 2378 C C . GLU B 1 138 ? 25.031 16.188 -31.828 1 38.16 138 GLU B C 1
ATOM 2380 O O . GLU B 1 138 ? 26 16.641 -32.438 1 38.16 138 GLU B O 1
ATOM 2385 N N . THR B 1 139 ? 25 14.945 -31.203 1 36.75 139 THR B N 1
ATOM 2386 C CA . THR B 1 139 ? 26.344 14.398 -31.266 1 36.75 139 THR B CA 1
ATOM 2387 C C . THR B 1 139 ? 26.609 13.773 -32.625 1 36.75 139 THR B C 1
ATOM 2389 O O . THR B 1 139 ? 27.688 13.195 -32.844 1 36.75 139 THR B O 1
ATOM 2392 N N . ILE B 1 140 ? 25.578 13.648 -33.406 1 36.12 140 ILE B N 1
ATOM 2393 C CA . ILE B 1 140 ? 25.875 12.883 -34.594 1 36.12 140 ILE B CA 1
ATOM 2394 C C . ILE B 1 140 ? 26.828 13.68 -35.5 1 36.12 140 ILE B C 1
ATOM 2396 O O . ILE B 1 140 ? 27.562 13.102 -36.281 1 36.12 140 ILE B O 1
ATOM 2400 N N . ALA B 1 141 ? 26.641 15.016 -35.438 1 36.38 141 ALA B N 1
ATOM 2401 C CA . ALA B 1 141 ? 27.234 15.703 -36.594 1 36.38 141 ALA B CA 1
ATOM 2402 C C . ALA B 1 141 ? 28.75 15.664 -36.531 1 36.38 141 ALA B C 1
ATOM 2404 O O . ALA B 1 141 ? 29.422 15.93 -37.531 1 36.38 141 ALA B O 1
ATOM 2405 N N . LYS B 1 142 ? 29.266 15.773 -35.281 1 37.84 142 LYS B N 1
ATOM 2406 C CA . LYS B 1 142 ? 30.688 16.094 -35.312 1 37.84 142 LYS B CA 1
ATOM 2407 C C . LYS B 1 142 ? 31.516 14.945 -35.875 1 37.84 142 LYS B C 1
ATOM 2409 O O . LYS B 1 142 ? 32.719 15.078 -36.062 1 37.84 142 LYS B O 1
ATOM 2414 N N . LEU B 1 143 ? 30.859 13.727 -35.812 1 36.12 143 LEU B N 1
ATOM 2415 C CA . LEU B 1 143 ? 31.766 12.688 -36.281 1 36.12 143 LEU B CA 1
ATOM 2416 C C . LEU B 1 143 ? 31.984 12.781 -37.781 1 36.12 143 LEU B C 1
ATOM 2418 O O . LEU B 1 143 ? 33 12.32 -38.312 1 36.12 143 LEU B O 1
ATOM 2422 N N . LYS B 1 144 ? 31.062 13.258 -38.531 1 36.5 144 LYS B N 1
ATOM 2423 C CA . LYS B 1 144 ? 31.281 13.062 -39.969 1 36.5 144 LYS B CA 1
ATOM 2424 C C . LYS B 1 144 ? 32.375 13.984 -40.5 1 36.5 144 LYS B C 1
ATOM 2426 O O . LYS B 1 144 ? 32.844 13.828 -41.625 1 36.5 144 LYS B O 1
ATOM 2431 N N . GLY B 1 145 ? 32.469 15.109 -39.75 1 35.31 145 GLY B N 1
ATOM 2432 C CA . GLY B 1 145 ? 33.219 16.109 -40.5 1 35.31 145 GLY B CA 1
ATOM 2433 C C . GLY B 1 145 ? 34.688 15.75 -40.625 1 35.31 145 GLY B C 1
ATOM 2434 O O . GLY B 1 145 ? 35.469 16.531 -41.188 1 35.31 145 GLY B O 1
ATOM 2435 N N . ARG B 1 146 ? 35.219 14.906 -39.75 1 37.72 146 ARG B N 1
ATOM 2436 C CA . ARG B 1 146 ? 36.656 14.898 -39.906 1 37.72 146 ARG B CA 1
ATOM 2437 C C . ARG B 1 146 ? 37.062 14.172 -41.188 1 37.72 146 ARG B C 1
ATOM 2439 O O . ARG B 1 146 ? 38.25 13.938 -41.438 1 37.72 146 ARG B O 1
ATOM 2446 N N . GLN B 1 147 ? 36.094 13.586 -41.906 1 32.38 147 GLN B N 1
ATOM 2447 C CA . GLN B 1 147 ? 36.719 12.906 -43.062 1 32.38 147 GLN B CA 1
ATOM 2448 C C . GLN B 1 147 ? 37.438 13.906 -43.969 1 32.38 147 GLN B C 1
ATOM 2450 O O . GLN B 1 147 ? 38.281 13.516 -44.75 1 32.38 147 GLN B O 1
ATOM 2455 N N . ASN B 1 148 ? 36.938 15.156 -44.156 1 31.34 148 ASN B N 1
ATOM 2456 C CA . ASN B 1 148 ? 37.469 15.711 -45.406 1 31.34 148 ASN B CA 1
ATOM 2457 C C . ASN B 1 148 ? 38.875 16.203 -45.219 1 31.34 148 ASN B C 1
ATOM 2459 O O . ASN B 1 148 ? 39.531 16.578 -46.188 1 31.34 148 ASN B O 1
ATOM 2463 N N . LEU B 1 149 ? 39.469 16.391 -44.062 1 27.88 149 LEU B N 1
ATOM 2464 C CA . LEU B 1 149 ? 40.812 16.781 -44.5 1 27.88 149 LEU B CA 1
ATOM 2465 C C . LEU B 1 149 ? 41.625 15.562 -44.906 1 27.88 149 LEU B C 1
ATOM 2467 O O . LEU B 1 149 ? 41.469 14.484 -44.312 1 27.88 149 LEU B O 1
#

Solvent-accessible surface area (backbone atoms only — not comparable to full-atom values): 16990 Å² total; per-residue (Å²): 131,79,76,72,78,65,85,67,84,82,45,52,70,81,84,75,80,52,73,43,78,38,72,31,37,48,86,38,40,65,55,54,45,72,77,33,38,90,38,20,28,28,32,33,46,35,32,71,84,78,69,44,28,31,71,45,54,31,61,51,26,48,64,56,53,48,48,76,71,30,67,68,53,30,72,69,40,82,37,50,52,35,46,47,40,69,72,63,34,46,62,39,22,33,42,28,36,50,38,76,48,55,59,90,40,19,66,54,54,36,47,54,48,61,69,60,25,52,39,73,35,67,54,81,63,73,73,59,66,71,71,64,64,62,73,70,69,69,68,63,60,70,69,60,63,69,65,76,115,130,79,77,69,80,65,85,66,84,81,47,50,70,80,84,76,81,51,73,43,75,38,70,29,37,49,87,38,40,66,56,55,45,72,77,34,36,89,39,20,29,28,32,34,45,35,33,71,84,79,69,46,28,32,69,45,54,30,58,51,27,47,64,56,54,48,50,76,71,30,65,68,52,29,72,69,38,83,38,51,53,36,47,48,40,70,71,64,33,46,63,39,21,33,41,27,36,52,38,77,48,55,58,90,39,21,65,54,55,36,47,54,48,61,69,60,25,51,37,74,36,67,54,80,64,74,72,57,67,71,69,66,65,58,72,68,68,71,67,62,60,69,66,63,62,65,63,75,112

InterPro domains:
  IPR000305 GIY-YIG endonuclease [PF01541] (40-121)
  IPR000305 GIY-YIG endonuclease [SM00465] (39-127)
  IPR006350 Intron endonuclease, group I [TIGR01453] (39-144)
  IPR035901 GIY-YIG endonuclease superfamily [G3DSA:3.40.1440.10] (39-130)
  IPR035901 GIY-YIG endonuclease superfamily [SSF82771] (39-128)

Sequence (298 aa):
FIFTRTLYRGLPKLTITPAVSYKNAKINKSLIFKDNKDKAFVYRWINMINAKEYLGSTSNAKKRLNTYYNLKTLGKINMPIYNAILKHGHENFTFEIIEYCLSNESIEREQYYLDNFDFEYNVLAKADSLAGYKHTTETIAKLKGRQNLFIFTRTLYRGLPKLTITPAVSYKNAKINKSLIFKDNKDKAFVYRWINMINAKEYLGSTSNAKKRLNTYYNLKTLGKINMPIYNAILKHGHENFTFEIIEYCLSNESIEREQYYLDNFDFEYNVLAKADSLAGYKHTTETIAKLKGRQNL

Nearest PDB structures (foldseek):
  1ln0-assembly1_A  TM=6.972E-01  e=1.542E-03  Tequatrovirus T4
  1mk0-assembly1_A  TM=6.469E-01  e=4.801E-04  Tequatrovirus T4
  2w7o-assembly1_B  TM=3.302E-01  e=8.034E+00  Homo sapiens
  1ln0-assembly1_A  TM=7.302E-01  e=1.645E-03  Tequatrovirus T4
  1mk0-assembly1_A  TM=6.470E-01  e=5.122E-04  Tequatrovirus T4

Organism: Agaricus bisporus var. burnettii (strain JB137-S8 / ATCC MYA-4627 / FGSC 10392) (NCBI:txid597362)

Secondary structure (DSSP, 8-state):
----------PPP-----SEEESSTTTTHHHHHHHHTT-EEEEEEEETTT--EEEEEES-HHHHHHHHH-HHHHHHS--HHHHHHHHH-GGGEEEEEEEEE-GGGHHHHHHHHHHHS--TT-SPPP--TTTT----GGGGGGGGGGGG-/----------PPP-----SEEESSTTTTHHHHHHHHTT-EEEEEEEETTT--EEEEEES-HHHHHHHHH-HHHHHHS--HHHHHHHHH-GGGEEEEEEEEE-GGGHHHHHHHHHHHS--TT-SPPP-GGGTT----THHHHHHHGGG--

pLDDT: mean 82.71, std 24.7, range [16.89, 98.94]